Protein AF-A0A9D0Y1M0-F1 (afdb_monomer_lite)

Secondary structure (DSSP, 8-state):
-EEEBTTSSEEE--HHHHHHHHHHHHHHHT-TTS--EE--SSSB--TTPEE--HHHHHHHH--S---GGGT---SS-HHHHHHHHHHHHHHHHHHHHHHHHHHHHHHHHHHHHHHHHH-SS--HHHHHHHHHHHHHHHHHHT-TTHHHHHHHHHHHHHHHHHHTT---S-HHHHHHHHHHHHHHHHHHHHHHHHHHHHHHHHHHTT-

Sequence (207 aa):
IYVEGIDGKQVRSRYDWYEFLRWFEDKISSNPDVDVIDTKDKGAKISGTKIMPLKEVIDNYCNVSINYSDTYNYTFNDSELEKVKGYFEKGYEELDLLKEKAEKARDLCNNQIEEYKKNQEETYLSMQNYKKLSKLNKEIGEMSVYNLLDSYITVAAANELAGLYRFSDNEQEDRILTYNKSNAIFKAIIDAVDFVKPLLGKSVEQI

Foldseek 3Di:
DWAQKPVRDTDDDDPVVVVVLVVQLVVLVVCVVDAAADQDPIDHDRPNHHYDHPVVCCVPPVPDDDPPPPPDDDPDDPVRVVVVLVLLVLLLVVLVVLLVLLVLLLVLLVVLLVVLVVDVDDDPSNVVSVVSNVVSVVVNVPDSNCVVQVVQLCVQLVVLVVQLPDDDPRPSVNSSSNSVSSSSSSVSSNVSSVVVNVVSVVVSVVD

Structure (mmCIF, N/CA/C/O backbone):
data_AF-A0A9D0Y1M0-F1
#
_entry.id   AF-A0A9D0Y1M0-F1
#
loop_
_atom_site.group_PDB
_atom_site.id
_atom_site.type_symbol
_atom_site.label_atom_id
_atom_site.label_alt_id
_atom_site.label_comp_id
_atom_site.label_asym_id
_atom_site.label_entity_id
_atom_site.label_seq_id
_atom_site.pdbx_PDB_ins_code
_atom_site.Cartn_x
_atom_site.Cartn_y
_atom_site.Cartn_z
_atom_site.occupancy
_atom_site.B_iso_or_equiv
_atom_site.auth_seq_id
_atom_site.auth_comp_id
_atom_site.auth_asym_id
_atom_site.auth_atom_id
_atom_site.pdbx_PDB_model_num
ATOM 1 N N . ILE A 1 1 ? -4.304 16.391 -27.099 1.00 94.56 1 ILE A N 1
ATOM 2 C CA . ILE A 1 1 ? -3.460 16.923 -28.194 1.00 94.56 1 ILE A CA 1
ATOM 3 C C . ILE A 1 1 ? -3.287 15.810 -29.216 1.00 94.56 1 ILE A C 1
ATOM 5 O O . ILE A 1 1 ? -3.411 14.652 -28.832 1.00 94.56 1 ILE A O 1
ATOM 9 N N . TYR A 1 2 ? -3.101 16.133 -30.492 1.00 97.06 2 TYR A N 1
ATOM 10 C CA . TYR A 1 2 ? -2.758 15.143 -31.512 1.00 97.06 2 TYR A CA 1
ATOM 11 C C . TYR A 1 2 ? -1.328 15.392 -31.985 1.00 97.06 2 TYR A C 1
ATOM 13 O O . TYR A 1 2 ? -0.925 16.546 -32.110 1.00 97.06 2 TYR A O 1
ATOM 21 N N . VAL A 1 3 ? -0.572 14.315 -32.173 1.00 96.94 3 VAL A N 1
ATOM 22 C CA . VAL A 1 3 ? 0.816 14.332 -32.657 1.00 96.94 3 VAL A CA 1
ATOM 23 C C . VAL A 1 3 ? 0.967 13.341 -33.805 1.00 96.94 3 VAL A C 1
ATOM 25 O O . VAL A 1 3 ? 0.178 12.402 -33.917 1.00 96.94 3 VAL A O 1
ATOM 28 N N . GLU A 1 4 ? 1.973 13.531 -34.654 1.00 97.44 4 GLU A N 1
ATOM 29 C CA . GLU A 1 4 ? 2.292 12.571 -35.713 1.00 97.44 4 GLU A CA 1
ATOM 30 C C . GLU A 1 4 ? 2.777 11.249 -35.102 1.00 97.44 4 GLU A C 1
ATOM 32 O O . GLU A 1 4 ? 3.608 11.223 -34.193 1.00 97.44 4 GLU A O 1
ATOM 37 N N . GLY A 1 5 ? 2.225 10.142 -35.579 1.00 96.62 5 GLY A N 1
ATOM 38 C CA . GLY A 1 5 ? 2.646 8.796 -35.238 1.00 96.62 5 GLY A CA 1
ATOM 39 C C . GLY A 1 5 ? 3.735 8.281 -36.168 1.00 96.62 5 GLY A C 1
ATOM 40 O O . GLY A 1 5 ? 3.942 8.798 -37.264 1.00 96.62 5 GLY A O 1
ATOM 41 N N . ILE A 1 6 ? 4.419 7.222 -35.743 1.00 95.38 6 ILE A N 1
ATOM 42 C CA . ILE A 1 6 ? 5.455 6.544 -36.541 1.00 95.38 6 ILE A CA 1
ATOM 43 C C . ILE A 1 6 ? 4.902 6.056 -37.894 1.00 95.38 6 ILE A C 1
ATOM 45 O O . ILE A 1 6 ? 5.608 6.077 -38.898 1.00 95.38 6 ILE A O 1
ATOM 49 N N . ASP A 1 7 ? 3.619 5.688 -37.944 1.00 92.75 7 ASP A N 1
ATOM 50 C CA . ASP A 1 7 ? 2.905 5.267 -39.155 1.00 92.75 7 ASP A CA 1
ATOM 51 C C . ASP A 1 7 ? 2.344 6.439 -39.989 1.00 92.75 7 ASP A C 1
ATOM 53 O O . ASP A 1 7 ? 1.558 6.224 -40.915 1.00 92.75 7 ASP A O 1
ATOM 57 N N . GLY A 1 8 ? 2.697 7.681 -39.640 1.00 91.62 8 GLY A N 1
ATOM 58 C CA . GLY A 1 8 ? 2.206 8.911 -40.263 1.00 91.62 8 GLY A CA 1
ATOM 59 C C . GLY A 1 8 ? 0.779 9.303 -39.861 1.00 91.62 8 GLY A C 1
ATOM 60 O O . GLY A 1 8 ? 0.291 10.352 -40.287 1.00 91.62 8 GLY A O 1
ATOM 61 N N . LYS A 1 9 ? 0.082 8.503 -39.040 1.00 95.75 9 LYS A N 1
ATOM 62 C CA . LYS A 1 9 ? -1.275 8.827 -38.573 1.00 95.75 9 LYS A CA 1
ATOM 63 C C . LYS A 1 9 ? -1.235 9.668 -37.305 1.00 95.75 9 LYS A C 1
ATOM 65 O O . LYS A 1 9 ? -0.265 9.663 -36.561 1.00 95.75 9 LYS A O 1
ATOM 70 N N . GLN A 1 10 ? -2.318 10.387 -37.027 1.00 96.94 10 GLN A N 1
ATOM 71 C CA . GLN A 1 10 ? -2.427 11.177 -35.801 1.00 96.94 10 GLN A CA 1
ATOM 72 C C . GLN A 1 10 ? -2.643 10.277 -34.576 1.00 96.94 10 GLN A C 1
ATOM 74 O O . GLN A 1 10 ? -3.545 9.439 -34.556 1.00 96.94 10 GLN A O 1
ATOM 79 N N . VAL A 1 11 ? -1.859 10.508 -33.524 1.00 96.62 11 VAL A N 1
ATOM 80 C CA . VAL A 1 11 ? -1.953 9.821 -32.232 1.00 96.62 11 VAL A CA 1
ATOM 81 C C . VAL A 1 11 ? -2.512 10.787 -31.196 1.00 96.62 11 VAL A C 1
ATOM 83 O O . VAL A 1 11 ? -1.995 11.890 -31.009 1.00 96.62 11 VAL A O 1
ATOM 86 N N . ARG A 1 12 ? -3.587 10.386 -30.510 1.00 97.25 12 ARG A N 1
ATOM 87 C CA . ARG A 1 12 ? -4.145 11.168 -29.402 1.00 97.25 12 ARG A CA 1
ATOM 88 C C . ARG A 1 12 ? -3.227 11.049 -28.185 1.00 97.25 12 ARG A C 1
ATOM 90 O O . ARG A 1 12 ? -3.089 9.969 -27.622 1.00 97.25 12 ARG A O 1
ATOM 97 N N . SER A 1 13 ? -2.702 12.181 -27.737 1.00 95.81 13 SER A N 1
ATOM 98 C CA . SER A 1 13 ? -1.785 12.284 -26.602 1.00 95.81 13 SER A CA 1
ATOM 99 C C . SER A 1 13 ? -2.338 13.199 -25.512 1.00 95.81 13 SER A C 1
ATOM 101 O O . SER A 1 13 ? -2.996 14.218 -25.783 1.00 95.81 13 SER A O 1
ATOM 103 N N . ARG A 1 14 ? -2.067 12.828 -24.257 1.00 97.31 14 ARG A N 1
ATOM 104 C CA . ARG A 1 14 ? -2.246 13.713 -23.102 1.00 97.31 14 ARG A CA 1
ATOM 105 C C . ARG A 1 14 ? -1.201 14.833 -23.129 1.00 97.31 14 ARG A C 1
ATOM 107 O O . ARG A 1 14 ? -0.208 14.742 -23.845 1.00 97.31 14 ARG A O 1
ATOM 114 N N . TYR A 1 15 ? -1.455 15.892 -22.367 1.00 96.69 15 TYR A N 1
ATOM 115 C CA . TYR A 1 15 ? -0.565 17.051 -22.306 1.00 96.69 15 TYR A CA 1
ATOM 116 C C . TYR A 1 15 ? 0.810 16.706 -21.716 1.00 96.69 15 TYR A C 1
ATOM 118 O O . TYR A 1 15 ? 1.825 17.044 -22.306 1.00 96.69 15 TYR A O 1
ATOM 126 N N . ASP A 1 16 ? 0.847 15.944 -20.624 1.00 96.88 16 ASP A N 1
ATOM 127 C CA . ASP A 1 16 ? 2.088 15.493 -19.984 1.00 96.88 16 ASP A CA 1
ATOM 128 C C . ASP A 1 16 ? 2.974 14.664 -20.930 1.00 96.88 16 ASP A C 1
ATOM 130 O O . ASP A 1 16 ? 4.180 14.867 -21.004 1.00 96.88 16 ASP A O 1
ATOM 134 N N . TRP A 1 17 ? 2.378 13.776 -21.726 1.00 96.88 17 TRP A N 1
ATOM 135 C CA . TRP A 1 17 ? 3.115 12.999 -22.730 1.00 96.88 17 TRP A CA 1
ATOM 136 C C . TRP A 1 17 ? 3.633 13.840 -23.892 1.00 96.88 17 TRP A C 1
ATOM 138 O O . TRP A 1 17 ? 4.677 13.522 -24.457 1.00 96.88 17 TRP A O 1
ATOM 148 N N . TYR A 1 18 ? 2.916 14.903 -24.252 1.00 97.38 18 TYR A N 1
ATOM 149 C CA . TYR A 1 18 ? 3.393 15.856 -25.245 1.00 97.38 18 TYR A CA 1
ATOM 150 C C . TYR A 1 18 ? 4.616 16.630 -24.730 1.00 97.38 18 TYR A C 1
ATOM 152 O O . TYR A 1 18 ? 5.591 16.761 -25.463 1.00 97.38 18 TYR A O 1
ATOM 160 N N . GLU A 1 19 ? 4.615 17.059 -23.466 1.00 98.00 19 GLU A N 1
ATOM 161 C CA . GLU A 1 19 ? 5.787 17.700 -22.850 1.00 98.00 19 GLU A CA 1
ATOM 162 C C . GLU A 1 19 ? 6.998 16.757 -22.821 1.00 98.00 19 GLU A C 1
ATOM 164 O O . GLU A 1 19 ? 8.098 17.158 -23.198 1.00 98.00 19 GLU A O 1
ATOM 169 N N . PHE A 1 20 ? 6.805 15.476 -22.478 1.00 97.19 20 PHE A N 1
ATOM 170 C CA . PHE A 1 20 ? 7.888 14.490 -22.565 1.00 97.19 20 PHE A CA 1
ATOM 171 C C . PHE A 1 20 ? 8.400 14.305 -23.995 1.00 97.19 20 PHE A C 1
ATOM 173 O O . PHE A 1 20 ? 9.610 14.258 -24.196 1.00 97.19 20 PHE A O 1
ATOM 180 N N . LEU A 1 21 ? 7.505 14.228 -24.987 1.00 97.62 21 LEU A N 1
ATOM 181 C CA . LEU A 1 21 ? 7.887 14.143 -26.399 1.00 97.62 21 LEU A CA 1
ATOM 182 C C . LEU A 1 21 ? 8.785 15.323 -26.794 1.00 97.62 21 LEU A C 1
ATOM 184 O O . LEU A 1 21 ? 9.879 15.103 -27.306 1.00 97.62 21 LEU A O 1
ATOM 188 N N . ARG A 1 22 ? 8.358 16.557 -26.496 1.00 97.94 22 ARG A N 1
ATOM 189 C CA . ARG A 1 22 ? 9.133 17.774 -26.781 1.00 97.94 22 ARG A CA 1
ATOM 190 C C . ARG A 1 22 ? 10.479 17.774 -26.070 1.00 97.94 22 ARG A C 1
ATOM 192 O O . ARG A 1 22 ? 11.495 18.064 -26.689 1.00 97.94 22 ARG A O 1
ATOM 199 N N . TRP A 1 23 ? 10.502 17.375 -24.802 1.00 97.81 23 TRP A N 1
ATOM 200 C CA . TRP A 1 23 ? 11.737 17.268 -24.038 1.00 97.81 23 TRP A CA 1
ATOM 201 C C . TRP A 1 23 ? 12.725 16.263 -24.650 1.00 97.81 23 TRP A C 1
ATOM 203 O O . TRP A 1 23 ? 13.912 16.571 -24.752 1.00 97.81 23 TRP A O 1
ATOM 213 N N . PHE A 1 24 ? 12.258 15.091 -25.100 1.00 97.19 24 PHE A N 1
ATOM 214 C CA . PHE A 1 24 ? 13.112 14.132 -25.806 1.00 97.19 24 PHE A CA 1
ATOM 215 C C . PHE A 1 24 ? 13.657 14.719 -27.111 1.00 97.19 24 PHE A C 1
ATOM 217 O O . PHE A 1 24 ? 14.860 14.639 -27.341 1.00 97.19 24 PHE A O 1
ATOM 224 N N . GLU A 1 25 ? 12.809 15.345 -27.931 1.00 97.69 25 GLU A N 1
ATOM 225 C CA . GLU A 1 25 ? 13.222 15.982 -29.191 1.00 97.69 25 GLU A CA 1
ATOM 226 C C . GLU A 1 25 ? 14.279 17.074 -28.963 1.00 97.69 25 GLU A C 1
ATOM 228 O O . GLU A 1 25 ? 15.299 17.101 -29.653 1.00 97.69 25 GLU A O 1
ATOM 233 N N . ASP A 1 26 ? 14.090 17.924 -27.952 1.00 97.88 26 ASP A N 1
ATOM 234 C CA . ASP A 1 26 ? 15.041 18.982 -27.599 1.00 97.88 26 ASP A CA 1
ATOM 235 C C . ASP A 1 26 ? 16.382 18.395 -27.124 1.00 97.88 26 ASP A C 1
ATOM 237 O O . ASP A 1 26 ? 17.455 18.897 -27.480 1.00 97.88 26 ASP A O 1
ATOM 241 N N . LYS A 1 27 ? 16.350 17.300 -26.348 1.00 97.50 27 LYS A N 1
ATOM 242 C CA . LYS A 1 27 ? 17.563 16.598 -25.901 1.00 97.50 27 LYS A CA 1
ATOM 243 C C . LYS A 1 27 ? 18.297 15.934 -27.054 1.00 97.50 27 LYS A C 1
ATOM 245 O O . LYS A 1 27 ? 19.514 16.074 -27.119 1.00 97.50 27 LYS A O 1
ATOM 250 N N . ILE A 1 28 ? 17.587 15.280 -27.968 1.00 97.88 28 ILE A N 1
ATOM 251 C CA . ILE A 1 28 ? 18.186 14.679 -29.164 1.00 97.88 28 ILE A CA 1
ATOM 252 C C . ILE A 1 28 ? 18.819 15.773 -30.028 1.00 97.88 28 ILE A C 1
ATOM 254 O O . ILE A 1 28 ? 19.992 15.687 -30.376 1.00 97.88 28 ILE A O 1
ATOM 258 N N . SER A 1 29 ? 18.089 16.861 -30.289 1.00 96.75 29 SER A N 1
ATOM 259 C CA . SER A 1 29 ? 18.589 17.970 -31.107 1.00 96.75 29 SER A CA 1
ATOM 260 C C . SER A 1 29 ? 19.807 18.671 -30.498 1.00 96.75 29 SER A C 1
ATOM 262 O O . SER A 1 29 ? 20.620 19.218 -31.239 1.00 96.75 29 SER A O 1
ATOM 264 N N . SER A 1 30 ? 19.934 18.683 -29.169 1.00 97.06 30 SER A N 1
ATOM 265 C CA . SER A 1 30 ? 21.075 19.292 -28.470 1.00 97.06 30 SER A CA 1
ATOM 266 C C . SER A 1 30 ? 22.313 18.388 -28.412 1.00 97.06 30 SER A C 1
ATOM 268 O O . SER A 1 30 ? 23.363 18.839 -27.962 1.00 97.06 30 SER A O 1
ATOM 270 N N . ASN A 1 31 ? 22.203 17.125 -28.834 1.00 96.31 31 ASN A N 1
ATOM 271 C CA . ASN A 1 31 ? 23.285 16.138 -28.812 1.00 96.31 31 ASN A CA 1
ATOM 272 C C . ASN A 1 31 ? 23.447 15.492 -30.203 1.00 96.31 31 ASN A C 1
ATOM 274 O O . ASN A 1 31 ? 23.206 14.294 -30.348 1.00 96.31 31 ASN A O 1
ATOM 278 N N . PRO A 1 32 ? 23.845 16.262 -31.237 1.00 93.62 32 PRO A N 1
ATOM 279 C CA . PRO A 1 32 ? 23.870 15.791 -32.627 1.00 93.62 32 PRO A CA 1
ATOM 280 C C . PRO A 1 32 ? 24.854 14.639 -32.884 1.00 93.62 32 PRO A C 1
ATOM 282 O O . PRO A 1 32 ? 24.696 13.921 -33.866 1.00 93.62 32 PRO A O 1
ATOM 285 N N . ASP A 1 33 ? 25.840 14.448 -32.004 1.00 96.50 33 ASP A N 1
ATOM 286 C CA . ASP A 1 33 ? 26.830 13.368 -32.100 1.00 96.50 33 ASP A CA 1
ATOM 287 C C . ASP A 1 33 ? 26.324 12.030 -31.525 1.00 96.50 33 ASP A C 1
ATOM 289 O O . ASP A 1 33 ? 27.028 11.021 -31.584 1.00 96.50 33 ASP A O 1
ATOM 293 N N . VAL A 1 34 ? 25.119 12.005 -30.941 1.00 95.19 34 VAL A N 1
ATOM 294 C CA . VAL A 1 34 ? 24.524 10.806 -30.343 1.00 95.19 34 VAL A CA 1
ATOM 295 C C . VAL A 1 34 ? 23.448 10.245 -31.262 1.00 95.19 34 VAL A C 1
ATOM 297 O O . VAL A 1 34 ? 22.410 10.862 -31.497 1.00 95.19 34 VAL A O 1
ATOM 300 N N . ASP A 1 35 ? 23.660 9.014 -31.716 1.00 93.88 35 ASP A N 1
ATOM 301 C CA . ASP A 1 35 ? 22.636 8.253 -32.419 1.00 93.88 35 ASP A CA 1
ATOM 302 C C . ASP A 1 35 ? 21.556 7.777 -31.440 1.00 93.88 35 ASP A C 1
ATOM 304 O O . ASP A 1 35 ? 21.811 6.969 -30.546 1.00 93.88 35 ASP A O 1
ATOM 308 N N . VAL A 1 36 ? 20.323 8.248 -31.636 1.00 96.62 36 VAL A N 1
ATOM 309 C CA . VAL A 1 36 ? 19.159 7.813 -30.856 1.00 96.62 36 VAL A CA 1
ATOM 310 C C . VAL A 1 36 ? 18.243 6.974 -31.736 1.00 96.62 36 VAL A C 1
ATOM 312 O O . VAL A 1 36 ? 17.771 7.430 -32.779 1.00 96.62 36 VAL A O 1
ATOM 315 N N . ILE A 1 37 ? 17.993 5.734 -31.319 1.00 97.31 37 ILE A N 1
ATOM 316 C CA . ILE A 1 37 ? 17.199 4.763 -32.073 1.00 97.31 37 ILE A CA 1
ATOM 317 C C . ILE A 1 37 ? 15.844 4.563 -31.390 1.00 97.31 37 ILE A C 1
ATOM 319 O O . ILE A 1 37 ? 15.775 4.246 -30.204 1.00 97.31 37 ILE A O 1
ATOM 323 N N . ASP A 1 38 ? 14.766 4.734 -32.151 1.00 96.69 38 ASP A N 1
ATOM 324 C CA . ASP A 1 38 ? 13.401 4.455 -31.728 1.00 96.69 38 ASP A CA 1
ATOM 325 C C . ASP A 1 38 ? 12.971 3.070 -32.220 1.00 96.69 38 ASP A C 1
ATOM 327 O O . ASP A 1 38 ? 12.820 2.834 -33.420 1.00 96.69 38 ASP A O 1
ATOM 331 N N . THR A 1 39 ? 12.772 2.150 -31.277 1.00 96.56 39 THR A N 1
ATOM 332 C CA . THR A 1 39 ? 12.398 0.760 -31.560 1.00 96.56 39 THR A CA 1
ATOM 333 C C . THR A 1 39 ? 10.899 0.497 -31.522 1.00 96.56 39 THR A C 1
ATOM 335 O O . THR A 1 39 ? 10.473 -0.649 -31.696 1.00 96.56 39 THR A O 1
ATOM 338 N N . LYS A 1 40 ? 10.086 1.537 -31.297 1.00 94.00 40 LYS A N 1
ATOM 339 C CA . LYS A 1 40 ? 8.628 1.412 -31.262 1.00 94.00 40 LYS A CA 1
ATOM 340 C C . LYS A 1 40 ? 8.079 1.083 -32.651 1.00 94.00 40 LYS A C 1
ATOM 342 O O . LYS A 1 40 ? 8.444 1.689 -33.652 1.00 94.00 40 LYS A O 1
ATOM 347 N N . ASP A 1 41 ? 7.119 0.168 -32.683 1.00 90.75 41 ASP A N 1
ATOM 348 C CA . ASP A 1 41 ? 6.328 -0.179 -33.865 1.00 90.75 41 ASP A CA 1
ATOM 349 C C . ASP A 1 41 ? 5.158 0.796 -34.097 1.00 90.75 41 ASP A C 1
ATOM 351 O O . ASP A 1 41 ? 4.662 0.938 -35.214 1.00 90.75 41 ASP A O 1
ATOM 355 N N . LYS A 1 42 ? 4.700 1.467 -33.033 1.00 92.50 42 LYS A N 1
ATOM 356 C CA . LYS A 1 42 ? 3.563 2.395 -33.035 1.00 92.50 42 LYS A CA 1
ATOM 357 C C . LYS A 1 42 ? 3.683 3.459 -31.946 1.00 92.50 42 LYS A C 1
ATOM 359 O O . LYS A 1 42 ? 4.446 3.330 -30.992 1.00 92.50 42 LYS A O 1
ATOM 364 N N . GLY A 1 43 ? 2.838 4.481 -32.044 1.00 94.81 43 GLY A N 1
ATOM 365 C CA . GLY A 1 43 ? 2.792 5.596 -31.099 1.00 94.81 43 GLY A CA 1
ATOM 366 C C . GLY A 1 43 ? 3.381 6.869 -31.693 1.00 94.81 43 GLY A C 1
ATOM 367 O O . GLY A 1 43 ? 3.596 6.944 -32.902 1.00 94.81 43 GLY A O 1
ATOM 368 N N . ALA A 1 44 ? 3.578 7.880 -30.845 1.00 96.94 44 ALA A N 1
ATOM 369 C CA . ALA A 1 44 ? 4.099 9.177 -31.262 1.00 96.94 44 ALA A CA 1
ATOM 370 C C . ALA A 1 44 ? 5.502 9.034 -31.867 1.00 96.94 44 ALA A C 1
ATOM 372 O O . ALA A 1 44 ? 6.369 8.374 -31.290 1.00 96.94 44 ALA A O 1
ATOM 373 N N . LYS A 1 45 ? 5.704 9.667 -33.020 1.00 97.19 45 LYS A N 1
ATOM 374 C CA . LYS A 1 45 ? 7.004 9.791 -33.670 1.00 97.19 45 LYS A CA 1
ATOM 375 C C . LYS A 1 45 ? 7.846 10.800 -32.897 1.00 97.19 45 LYS A C 1
ATOM 377 O O . LYS A 1 45 ? 7.378 11.905 -32.639 1.00 97.19 45 LYS A O 1
ATOM 382 N N . ILE A 1 46 ? 9.071 10.419 -32.541 1.00 97.69 46 ILE A N 1
ATOM 383 C CA . ILE A 1 46 ? 10.022 11.298 -31.855 1.00 97.69 46 ILE A CA 1
ATOM 384 C C . ILE A 1 46 ? 11.004 11.837 -32.893 1.00 97.69 46 ILE A C 1
ATOM 386 O O . ILE A 1 46 ? 11.787 11.078 -33.472 1.00 97.69 46 ILE A O 1
ATOM 390 N N . SER A 1 47 ? 10.957 13.140 -33.157 1.00 96.44 47 SER A N 1
ATOM 391 C CA . SER A 1 47 ? 11.841 13.772 -34.139 1.00 96.44 47 SER A CA 1
ATOM 392 C C . SER A 1 47 ? 13.311 13.663 -33.723 1.00 96.44 47 SER A C 1
ATOM 394 O O . SER A 1 47 ? 13.651 13.777 -32.548 1.00 96.44 47 SER A O 1
ATOM 396 N N . GLY A 1 48 ? 14.192 13.438 -34.700 1.00 95.56 48 GLY A N 1
ATOM 397 C CA . GLY A 1 48 ? 15.629 13.245 -34.471 1.00 95.56 48 GLY A CA 1
ATOM 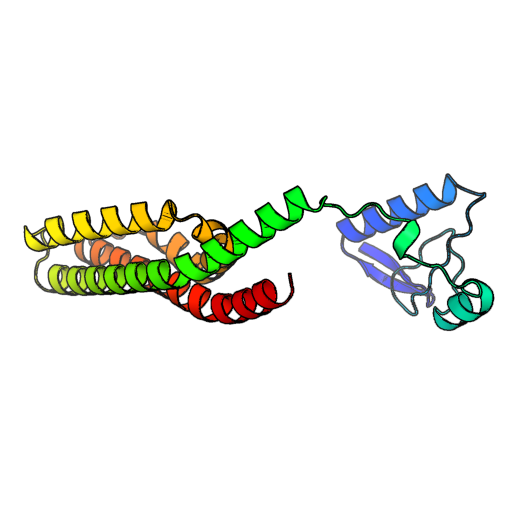398 C C . GLY A 1 48 ? 16.042 11.800 -34.172 1.00 95.56 48 GLY A C 1
ATOM 399 O O . GLY A 1 48 ? 17.234 11.521 -34.105 1.00 95.56 48 GLY A O 1
ATOM 400 N N . THR A 1 49 ? 15.091 10.871 -34.042 1.00 97.31 49 THR A N 1
ATOM 401 C CA . THR A 1 49 ? 15.394 9.441 -33.873 1.00 97.31 49 THR A CA 1
ATOM 402 C C . THR A 1 49 ? 15.513 8.699 -35.208 1.00 97.31 49 THR A C 1
ATOM 404 O O . THR A 1 49 ? 14.900 9.077 -36.211 1.00 97.31 49 THR A O 1
ATOM 407 N N . LYS A 1 50 ? 16.277 7.601 -35.219 1.00 96.19 50 LYS A N 1
ATOM 408 C CA . LYS A 1 50 ? 16.265 6.588 -36.287 1.00 96.19 50 LYS A CA 1
ATOM 409 C C . LYS A 1 50 ? 15.245 5.510 -35.924 1.00 96.19 50 LYS A C 1
ATOM 411 O O . LYS A 1 50 ? 15.385 4.882 -34.883 1.00 96.19 50 LYS A O 1
ATOM 416 N N . ILE A 1 51 ? 14.243 5.272 -36.765 1.00 95.62 51 ILE A N 1
ATOM 417 C CA . ILE A 1 51 ? 13.266 4.197 -36.531 1.00 95.62 51 ILE A CA 1
ATOM 418 C C . ILE A 1 51 ? 13.889 2.868 -36.970 1.00 95.62 51 ILE A C 1
ATOM 420 O O . ILE A 1 51 ? 14.240 2.721 -38.141 1.00 95.62 51 ILE A O 1
ATOM 424 N N . MET A 1 52 ? 14.034 1.913 -36.050 1.00 96.25 52 MET A N 1
ATOM 425 C CA . MET A 1 52 ? 14.607 0.589 -36.333 1.00 96.25 52 MET A CA 1
ATOM 426 C C . MET A 1 52 ? 14.022 -0.466 -35.383 1.00 96.25 52 MET A C 1
ATOM 428 O O . MET A 1 52 ? 14.052 -0.251 -34.175 1.00 96.25 52 MET A O 1
ATOM 432 N N . PRO A 1 53 ? 13.525 -1.621 -35.864 1.00 95.38 53 PRO A N 1
ATOM 433 C CA . PRO A 1 53 ? 13.003 -2.674 -34.994 1.00 95.38 53 PRO A CA 1
ATOM 434 C C . PRO A 1 53 ? 14.021 -3.134 -33.945 1.00 95.38 53 PRO A C 1
ATOM 436 O O . PRO A 1 53 ? 15.194 -3.323 -34.257 1.00 95.38 53 PRO A O 1
ATOM 439 N N . LEU A 1 54 ? 13.562 -3.415 -32.719 1.00 95.31 54 LEU A N 1
ATOM 440 C CA . LEU A 1 54 ? 14.439 -3.840 -31.616 1.00 95.31 54 LEU A CA 1
ATOM 441 C C . LEU A 1 54 ? 15.348 -5.020 -31.994 1.00 95.31 54 LEU A C 1
ATOM 443 O O . LEU A 1 54 ? 16.515 -5.038 -31.618 1.00 95.31 54 LEU A O 1
ATOM 447 N N . LYS A 1 55 ? 14.827 -5.986 -32.758 1.00 94.56 55 LYS A N 1
ATOM 448 C CA . LYS A 1 55 ? 15.611 -7.131 -33.229 1.00 94.56 55 LYS A CA 1
ATOM 449 C C . LYS A 1 55 ? 16.805 -6.692 -34.082 1.00 94.56 55 LYS A C 1
ATOM 451 O O . LYS A 1 55 ? 17.917 -7.130 -33.829 1.00 94.56 55 LYS A O 1
ATOM 456 N N . GLU A 1 56 ? 16.582 -5.795 -35.039 1.00 95.62 56 GLU A N 1
ATOM 457 C CA . GLU A 1 56 ? 17.651 -5.268 -35.892 1.00 95.62 56 GLU A CA 1
ATOM 458 C C . GLU A 1 56 ? 18.659 -4.448 -35.084 1.00 95.62 56 GLU A C 1
ATOM 460 O O . GLU A 1 56 ? 19.855 -4.518 -35.347 1.00 95.62 56 GLU A O 1
ATOM 465 N N . VAL A 1 57 ? 18.204 -3.709 -34.066 1.00 94.94 57 VAL A N 1
ATOM 466 C CA . VAL A 1 57 ? 19.114 -2.996 -33.158 1.00 94.94 57 VAL A CA 1
ATOM 467 C C . VAL A 1 57 ? 20.026 -3.971 -32.419 1.00 94.94 57 VAL A C 1
ATOM 469 O O . VAL A 1 57 ? 21.231 -3.745 -32.357 1.00 94.94 57 VAL A O 1
ATOM 472 N N . ILE A 1 58 ? 19.471 -5.061 -31.886 1.00 92.69 58 ILE A N 1
ATOM 473 C CA . ILE A 1 58 ? 20.250 -6.090 -31.188 1.00 92.69 58 ILE A CA 1
ATOM 474 C C . ILE A 1 58 ? 21.277 -6.711 -32.139 1.00 92.69 58 ILE A C 1
ATOM 476 O O . ILE A 1 58 ? 22.460 -6.742 -31.807 1.00 92.69 58 ILE A O 1
ATOM 480 N N . ASP A 1 59 ? 20.842 -7.125 -33.330 1.00 92.81 59 ASP A N 1
ATOM 481 C CA . ASP A 1 59 ? 21.700 -7.777 -34.325 1.00 92.81 59 ASP A CA 1
ATOM 482 C C . ASP A 1 59 ? 22.824 -6.841 -34.829 1.00 92.81 59 ASP A C 1
ATOM 484 O O . ASP A 1 59 ? 23.940 -7.283 -35.104 1.00 92.81 59 ASP A O 1
ATOM 488 N N . ASN A 1 60 ? 22.565 -5.532 -34.928 1.00 92.94 60 ASN A N 1
ATOM 489 C CA . ASN A 1 60 ? 23.538 -4.561 -35.440 1.00 92.94 60 ASN A CA 1
ATOM 490 C C . ASN A 1 60 ? 24.471 -3.993 -34.360 1.00 92.94 60 ASN A C 1
ATOM 492 O O . ASN A 1 60 ? 25.650 -3.760 -34.633 1.00 92.94 60 ASN A O 1
ATOM 496 N N . TYR A 1 61 ? 23.969 -3.753 -33.145 1.00 90.25 61 TYR A N 1
ATOM 497 C CA . TYR A 1 61 ? 24.680 -2.973 -32.124 1.00 90.25 61 TYR A CA 1
ATOM 498 C C . TYR A 1 61 ? 25.015 -3.761 -30.853 1.00 90.25 61 TYR A C 1
ATOM 500 O O . TYR A 1 61 ? 25.991 -3.432 -30.180 1.00 90.25 61 TYR A O 1
ATOM 508 N N . CYS A 1 62 ? 24.277 -4.821 -30.515 1.00 85.75 62 CYS A N 1
ATOM 509 C CA . CYS A 1 62 ? 24.468 -5.583 -29.273 1.00 85.75 62 CYS A CA 1
ATOM 510 C C . CYS A 1 62 ? 25.349 -6.828 -29.471 1.00 85.75 62 CYS A C 1
ATOM 512 O O . CYS A 1 62 ? 25.089 -7.889 -28.911 1.00 85.75 62 CYS A O 1
ATOM 514 N N . ASN A 1 63 ? 26.421 -6.689 -30.254 1.00 85.31 63 ASN A N 1
ATOM 515 C CA . ASN A 1 63 ? 27.319 -7.788 -30.638 1.00 85.31 63 ASN A CA 1
ATOM 516 C C . ASN A 1 63 ? 28.452 -8.060 -29.636 1.00 85.31 63 ASN A C 1
ATOM 518 O O . ASN A 1 63 ? 29.305 -8.918 -29.866 1.00 85.31 63 ASN A O 1
ATOM 522 N N . VAL A 1 64 ? 28.482 -7.321 -28.529 1.00 81.62 64 VAL A N 1
ATOM 523 C CA . VAL A 1 64 ? 29.482 -7.465 -27.472 1.00 81.62 64 VAL A CA 1
ATOM 524 C C . VAL A 1 64 ? 28.783 -7.934 -26.207 1.00 81.62 64 VAL A C 1
ATOM 526 O O . VAL A 1 64 ? 27.821 -7.318 -25.752 1.00 81.62 64 VAL A O 1
ATOM 529 N N . SER A 1 65 ? 29.288 -9.020 -25.622 1.00 75.44 65 SER A N 1
ATOM 530 C CA . SER A 1 65 ? 28.849 -9.468 -24.303 1.00 75.44 65 SER A CA 1
ATOM 531 C C . SER A 1 65 ? 29.277 -8.440 -23.260 1.00 75.44 65 SER A C 1
ATOM 533 O O . SER A 1 65 ? 30.469 -8.273 -23.004 1.00 75.44 65 SER A O 1
ATOM 535 N N . ILE A 1 66 ? 28.309 -7.769 -22.644 1.00 70.88 66 ILE A N 1
ATOM 536 C CA . ILE A 1 66 ? 28.548 -6.892 -21.499 1.00 70.88 66 ILE A CA 1
ATOM 537 C C . ILE A 1 66 ? 28.450 -7.749 -20.239 1.00 70.88 66 ILE A C 1
ATOM 539 O O . ILE A 1 66 ? 27.404 -8.335 -19.963 1.00 70.88 66 ILE A O 1
ATOM 543 N N . ASN A 1 67 ? 29.537 -7.830 -19.469 1.00 70.38 67 ASN A N 1
ATOM 544 C CA . ASN A 1 67 ? 29.477 -8.402 -18.130 1.00 70.38 67 ASN A CA 1
ATOM 545 C C . ASN A 1 67 ? 28.991 -7.326 -17.149 1.00 70.38 67 ASN A C 1
ATOM 547 O O . ASN A 1 67 ? 29.753 -6.461 -16.718 1.00 70.38 67 ASN A O 1
ATOM 551 N N . TYR A 1 68 ? 27.698 -7.355 -16.829 1.00 64.50 68 TYR A N 1
ATOM 552 C CA . TYR A 1 68 ? 27.060 -6.356 -15.968 1.00 64.50 68 TYR A CA 1
ATOM 553 C C . TYR A 1 68 ? 27.603 -6.342 -14.533 1.00 64.50 68 TYR A C 1
ATOM 555 O O . TYR A 1 68 ? 27.441 -5.326 -13.857 1.00 64.50 68 TYR A O 1
ATOM 563 N N . SER A 1 69 ? 28.263 -7.419 -14.080 1.00 64.50 69 SER A N 1
ATOM 564 C CA . SER A 1 69 ? 28.779 -7.529 -12.708 1.00 64.50 69 SER A CA 1
ATOM 565 C C . SER A 1 69 ? 29.796 -6.448 -12.348 1.00 64.50 69 SER A C 1
ATOM 567 O O . SER A 1 69 ? 29.905 -6.094 -11.180 1.00 64.50 69 SER A O 1
ATOM 569 N N . ASP A 1 70 ? 30.507 -5.901 -13.338 1.00 57.28 70 ASP A N 1
ATOM 570 C CA . ASP A 1 70 ? 31.671 -5.040 -13.095 1.00 57.28 70 ASP A CA 1
ATOM 571 C C . ASP A 1 70 ? 31.379 -3.550 -13.347 1.00 57.28 70 ASP A C 1
ATOM 573 O O . ASP A 1 70 ? 32.240 -2.699 -13.137 1.00 57.28 70 ASP A O 1
ATOM 577 N N . THR A 1 71 ? 30.176 -3.214 -13.833 1.00 60.16 71 THR A N 1
ATOM 578 C CA . THR A 1 71 ? 29.863 -1.860 -14.342 1.00 60.16 71 THR A CA 1
ATOM 579 C C . THR A 1 71 ? 29.041 -1.019 -13.363 1.00 60.16 71 THR A C 1
ATOM 581 O O . THR A 1 71 ? 29.070 0.210 -13.429 1.00 60.16 71 THR A O 1
ATOM 584 N N . TYR A 1 72 ? 28.319 -1.655 -12.440 1.00 64.56 72 TYR A N 1
ATOM 585 C CA . TYR A 1 72 ? 27.435 -0.964 -11.509 1.00 64.56 72 TYR A CA 1
ATOM 586 C C . TYR A 1 72 ? 27.818 -1.285 -10.072 1.00 64.56 72 TYR A C 1
ATOM 588 O O . TYR A 1 72 ? 27.848 -2.443 -9.668 1.00 64.56 72 TYR A O 1
ATOM 596 N N . ASN A 1 73 ? 28.051 -0.240 -9.280 1.00 69.81 73 ASN A N 1
ATOM 597 C CA . ASN A 1 73 ? 28.050 -0.392 -7.834 1.00 69.81 73 ASN A CA 1
ATOM 598 C C . ASN A 1 73 ? 26.624 -0.744 -7.406 1.00 69.81 73 ASN A C 1
ATOM 600 O O . ASN A 1 73 ? 25.676 -0.052 -7.794 1.00 69.81 73 ASN A O 1
ATOM 604 N N . TYR A 1 74 ? 26.470 -1.804 -6.612 1.00 74.19 74 TYR A N 1
ATOM 605 C CA . TYR A 1 74 ? 25.198 -2.094 -5.961 1.00 74.19 74 TYR A CA 1
ATOM 606 C C . TYR A 1 74 ? 24.718 -0.854 -5.196 1.00 74.19 74 TYR A C 1
ATOM 608 O O . TYR A 1 74 ? 25.515 -0.136 -4.592 1.00 74.19 74 TYR A O 1
ATOM 616 N N . THR A 1 75 ? 23.407 -0.593 -5.233 1.00 83.38 75 THR A N 1
ATOM 617 C CA . THR A 1 75 ? 22.794 0.533 -4.506 1.00 83.38 75 THR A CA 1
ATOM 618 C C . THR A 1 75 ? 23.074 0.465 -3.007 1.00 83.38 75 THR A C 1
ATOM 620 O O . THR A 1 75 ? 23.181 1.505 -2.365 1.00 83.38 75 THR A O 1
ATOM 623 N N . PHE A 1 76 ? 23.209 -0.751 -2.477 1.00 84.44 76 PHE A N 1
ATOM 624 C CA . PHE A 1 76 ? 23.545 -1.032 -1.091 1.00 84.44 76 PHE A CA 1
ATOM 625 C C . PHE A 1 76 ? 24.864 -1.793 -1.027 1.00 84.44 76 PHE A C 1
ATOM 627 O O . PHE A 1 76 ? 25.087 -2.712 -1.816 1.00 84.44 76 PHE A O 1
ATOM 634 N N . ASN A 1 77 ? 25.715 -1.443 -0.067 1.00 88.00 77 ASN A N 1
ATOM 635 C CA . ASN A 1 77 ? 26.797 -2.336 0.349 1.00 88.00 77 ASN A CA 1
ATOM 636 C C . ASN A 1 77 ? 26.256 -3.473 1.236 1.00 88.00 77 ASN A C 1
ATOM 638 O O . ASN A 1 77 ? 25.130 -3.398 1.726 1.00 88.00 77 ASN A O 1
ATOM 642 N N . ASP A 1 78 ? 27.074 -4.494 1.499 1.00 86.62 78 ASP A N 1
ATOM 643 C CA . ASP A 1 78 ? 26.671 -5.672 2.284 1.00 86.62 78 ASP A CA 1
ATOM 644 C C . ASP A 1 78 ? 26.070 -5.308 3.655 1.00 86.62 78 ASP A C 1
ATOM 646 O O . ASP A 1 78 ? 25.062 -5.872 4.073 1.00 86.62 78 ASP A O 1
ATOM 650 N N . SER A 1 79 ? 26.628 -4.307 4.349 1.00 91.06 79 SER A N 1
ATOM 651 C CA . SER A 1 79 ? 26.105 -3.868 5.651 1.00 91.06 79 SER A CA 1
ATOM 652 C C . SER A 1 79 ? 24.750 -3.166 5.542 1.00 91.06 79 SER A C 1
ATOM 654 O O . SER A 1 79 ? 23.940 -3.243 6.467 1.00 91.06 79 SER A O 1
ATOM 656 N N . GLU A 1 80 ? 24.499 -2.448 4.451 1.00 91.75 80 GLU A N 1
ATOM 657 C CA . GLU A 1 80 ? 23.200 -1.834 4.180 1.00 91.75 80 GLU A CA 1
ATOM 658 C C . GLU A 1 80 ? 22.170 -2.884 3.770 1.00 91.75 80 GLU A C 1
ATOM 660 O O . GLU A 1 80 ? 21.034 -2.826 4.239 1.00 91.75 80 GLU A O 1
ATOM 665 N N . LEU A 1 81 ? 22.576 -3.875 2.974 1.00 88.88 81 LEU A N 1
ATOM 666 C CA . LEU A 1 81 ? 21.712 -4.977 2.569 1.00 88.88 81 LEU A CA 1
ATOM 667 C C . LEU A 1 81 ? 21.261 -5.809 3.777 1.00 88.88 81 LEU A C 1
ATOM 669 O O . LEU A 1 81 ? 20.073 -6.095 3.898 1.00 88.88 81 LEU A O 1
ATOM 673 N N . GLU A 1 82 ? 22.156 -6.089 4.727 1.00 90.31 82 GLU A N 1
ATOM 674 C CA . GLU A 1 82 ? 21.797 -6.762 5.986 1.00 90.31 82 GLU A CA 1
ATOM 675 C C . GLU A 1 82 ? 20.785 -5.963 6.822 1.00 90.31 82 GLU A C 1
ATOM 677 O O . GLU A 1 82 ? 19.878 -6.528 7.432 1.00 90.31 82 GLU A O 1
ATOM 682 N N . LYS A 1 83 ? 20.861 -4.625 6.818 1.00 91.25 83 LYS A N 1
ATOM 683 C CA . LYS A 1 83 ? 19.848 -3.789 7.491 1.00 91.25 83 LYS A CA 1
ATOM 684 C C . LYS A 1 83 ? 18.494 -3.872 6.795 1.00 91.25 83 LYS A C 1
ATOM 686 O O . LYS A 1 83 ? 17.467 -3.903 7.472 1.00 91.25 83 LYS A O 1
ATOM 691 N N . VAL A 1 84 ? 18.487 -3.890 5.462 1.00 89.44 84 VAL A N 1
ATOM 692 C CA . VAL A 1 84 ? 17.264 -4.055 4.664 1.00 89.44 84 VAL A CA 1
ATOM 693 C C . VAL A 1 84 ? 16.648 -5.429 4.926 1.00 89.44 84 VAL A C 1
ATOM 695 O O . VAL A 1 84 ? 15.447 -5.517 5.183 1.00 89.44 84 VAL A O 1
ATOM 698 N N . LYS A 1 85 ? 17.467 -6.484 4.950 1.00 89.44 85 LYS A N 1
ATOM 699 C CA . LYS A 1 85 ? 17.039 -7.841 5.291 1.00 89.44 85 LYS A CA 1
ATOM 700 C C . LYS A 1 85 ? 16.442 -7.907 6.695 1.00 89.44 85 LYS A C 1
ATOM 702 O O . LYS A 1 85 ? 15.292 -8.314 6.838 1.00 89.44 85 LYS A O 1
ATOM 707 N N . GLY A 1 86 ? 17.149 -7.394 7.702 1.00 90.38 86 GLY A N 1
ATOM 708 C CA . GLY A 1 86 ? 16.657 -7.360 9.081 1.00 90.38 86 GLY A CA 1
ATOM 709 C C . GLY A 1 86 ? 15.366 -6.549 9.246 1.00 90.38 86 GLY A C 1
ATOM 710 O O . GLY A 1 86 ? 14.500 -6.910 10.044 1.00 90.38 86 GLY A O 1
ATOM 711 N N . TYR A 1 87 ? 15.182 -5.478 8.464 1.00 89.75 87 TYR A N 1
ATOM 712 C CA . TYR A 1 87 ? 13.916 -4.742 8.423 1.00 89.75 87 TYR A CA 1
ATOM 713 C C . TYR A 1 87 ? 12.765 -5.607 7.886 1.00 89.75 87 TYR A C 1
ATOM 715 O O . TYR A 1 87 ? 11.681 -5.606 8.472 1.00 89.75 87 TYR A O 1
ATOM 723 N N . PHE A 1 88 ? 12.992 -6.371 6.813 1.00 90.00 88 PHE A N 1
ATOM 724 C CA . PHE A 1 88 ? 11.982 -7.270 6.252 1.00 90.00 88 PHE A CA 1
ATOM 725 C C . PHE A 1 88 ? 11.686 -8.477 7.145 1.00 90.00 88 PHE A C 1
ATOM 727 O O . PHE A 1 88 ? 10.516 -8.817 7.303 1.00 90.00 88 PHE A O 1
ATOM 734 N N . GLU A 1 89 ? 12.698 -9.082 7.769 1.00 91.31 89 GLU A N 1
ATOM 735 C CA . GLU A 1 89 ? 12.531 -10.177 8.735 1.00 91.31 89 GLU A CA 1
ATOM 736 C C . GLU A 1 89 ? 11.694 -9.727 9.936 1.00 91.31 89 GLU A C 1
ATOM 738 O O . GLU A 1 89 ? 10.664 -10.330 10.245 1.00 91.31 89 GLU A O 1
ATOM 743 N N . LYS A 1 90 ? 12.059 -8.593 10.548 1.00 90.75 90 LYS A N 1
ATOM 744 C CA . LYS A 1 90 ? 11.285 -8.003 11.644 1.00 90.75 90 LYS A CA 1
ATOM 745 C C . LYS A 1 90 ? 9.864 -7.655 11.205 1.00 90.75 90 LYS A C 1
ATOM 747 O O . LYS A 1 90 ? 8.909 -7.905 11.935 1.00 90.75 90 LYS A O 1
ATOM 752 N N . GLY A 1 91 ? 9.714 -7.084 10.009 1.00 92.19 91 GLY A N 1
ATOM 753 C CA . GLY A 1 91 ? 8.409 -6.789 9.428 1.00 92.19 91 GLY A CA 1
ATOM 754 C C . GLY A 1 91 ? 7.553 -8.048 9.290 1.00 92.19 91 GLY A C 1
ATOM 755 O O . GLY A 1 91 ? 6.396 -8.041 9.696 1.00 92.19 91 GLY A O 1
ATOM 756 N N . TYR A 1 92 ? 8.127 -9.142 8.786 1.00 92.56 92 TYR A N 1
ATOM 757 C CA . TYR A 1 92 ? 7.443 -10.423 8.619 1.00 92.56 92 TYR A CA 1
ATOM 758 C C . TYR A 1 92 ? 6.925 -10.992 9.948 1.00 92.56 92 TYR A C 1
ATOM 760 O O . TYR A 1 92 ? 5.785 -11.457 10.005 1.00 92.56 92 TYR A O 1
ATOM 768 N N . GLU A 1 93 ? 7.717 -10.904 11.018 1.00 90.94 93 GLU A N 1
ATOM 769 C CA . GLU A 1 93 ? 7.300 -11.301 12.370 1.00 90.94 93 GLU A CA 1
ATOM 770 C C . GLU A 1 93 ? 6.203 -10.381 12.937 1.00 90.94 93 GLU A C 1
ATOM 772 O O . GLU A 1 93 ? 5.240 -10.848 13.549 1.00 90.94 93 GLU A O 1
ATOM 777 N N . GLU A 1 94 ? 6.302 -9.068 12.700 1.00 94.81 94 GLU A N 1
ATOM 778 C CA . GLU A 1 94 ? 5.315 -8.082 13.161 1.00 94.81 94 GLU A CA 1
ATOM 779 C C . GLU A 1 94 ? 3.937 -8.242 12.489 1.00 94.81 94 GLU A C 1
ATOM 781 O O . GLU A 1 94 ? 2.932 -7.838 13.079 1.00 94.81 94 GLU A O 1
ATOM 786 N N . LEU A 1 95 ? 3.854 -8.841 11.293 1.00 95.69 95 LEU A N 1
ATOM 787 C CA . LEU A 1 95 ? 2.593 -9.008 10.555 1.00 95.69 95 LEU A CA 1
ATOM 788 C C . LEU A 1 95 ? 1.546 -9.827 11.325 1.00 95.69 95 LEU A C 1
ATOM 790 O O . LEU A 1 95 ? 0.369 -9.462 11.316 1.00 95.69 95 LEU A O 1
ATOM 794 N N . ASP A 1 96 ? 1.946 -10.895 12.022 1.00 95.38 96 ASP A N 1
ATOM 795 C CA . ASP A 1 96 ? 1.003 -11.705 12.811 1.00 95.38 96 ASP A CA 1
ATOM 796 C C . ASP A 1 96 ? 0.430 -10.921 13.985 1.00 95.38 96 ASP A C 1
ATOM 798 O O . ASP A 1 96 ? -0.780 -10.926 14.222 1.00 95.38 96 ASP A O 1
ATOM 802 N N . LEU A 1 97 ? 1.295 -10.188 14.686 1.00 96.69 97 LEU A N 1
ATOM 803 C CA . LEU A 1 97 ? 0.882 -9.344 15.798 1.00 96.69 97 LEU A CA 1
ATOM 804 C C . LEU A 1 97 ? -0.033 -8.208 15.323 1.00 96.69 97 LEU A C 1
ATOM 806 O O . LEU A 1 97 ? -1.000 -7.863 16.006 1.00 96.69 97 LEU A O 1
ATOM 810 N N . LEU A 1 98 ? 0.247 -7.634 14.150 1.00 97.25 98 LEU A N 1
ATOM 811 C CA . LEU A 1 98 ? -0.602 -6.617 13.538 1.00 97.25 98 LEU A CA 1
ATOM 812 C C . LEU A 1 98 ? -1.995 -7.181 13.239 1.00 97.25 98 LEU A C 1
ATOM 814 O O . LEU A 1 98 ? -2.996 -6.555 13.596 1.00 97.25 98 LEU A O 1
ATOM 818 N N . LYS A 1 99 ? -2.064 -8.374 12.638 1.00 97.62 99 LYS A N 1
ATOM 819 C CA . LYS A 1 99 ? -3.330 -9.057 12.358 1.00 97.62 99 LYS A CA 1
ATOM 820 C C . LYS A 1 99 ? -4.116 -9.331 13.638 1.00 97.62 99 LYS A C 1
ATOM 822 O O . LYS A 1 99 ? -5.281 -8.949 13.717 1.00 97.62 99 LYS A O 1
ATOM 827 N N . GLU A 1 100 ? -3.475 -9.881 14.668 1.00 97.88 100 GLU A N 1
ATOM 828 C CA . GLU A 1 100 ? -4.108 -10.151 15.965 1.00 97.88 100 GLU A CA 1
ATOM 829 C C . GLU A 1 100 ? -4.678 -8.868 16.602 1.00 97.88 100 GLU A C 1
ATOM 831 O O . GLU A 1 100 ? -5.801 -8.846 17.118 1.00 97.88 100 GLU A O 1
ATOM 836 N N . LYS A 1 101 ? -3.921 -7.763 16.568 1.00 98.19 101 LYS A N 1
ATOM 837 C CA . LYS A 1 101 ? -4.383 -6.465 17.084 1.00 98.19 101 LYS A CA 1
ATOM 838 C C . LYS A 1 101 ? -5.569 -5.926 16.287 1.00 98.19 101 LYS A C 1
ATOM 840 O O . LYS A 1 101 ? -6.514 -5.418 16.895 1.00 98.19 101 LYS A O 1
ATOM 845 N N . ALA A 1 102 ? -5.536 -6.042 14.960 1.00 97.88 102 ALA A N 1
ATOM 846 C CA . ALA A 1 102 ? -6.627 -5.612 14.093 1.00 97.88 102 ALA A CA 1
ATOM 847 C C . ALA A 1 102 ? -7.900 -6.446 14.324 1.00 97.88 102 ALA A C 1
ATOM 849 O O . ALA A 1 102 ? -8.986 -5.880 14.419 1.00 97.88 102 ALA A O 1
ATOM 850 N N . GLU A 1 103 ? -7.785 -7.764 14.506 1.00 98.56 103 GLU A N 1
ATOM 851 C CA . GLU A 1 103 ? -8.911 -8.646 14.852 1.00 98.56 103 GLU A CA 1
ATOM 852 C C . GLU A 1 103 ? -9.554 -8.241 16.186 1.00 98.56 103 GLU A C 1
ATOM 854 O O . GLU A 1 103 ? -10.760 -7.990 16.243 1.00 98.56 103 GLU A O 1
ATOM 859 N N . LYS A 1 104 ? -8.746 -8.028 17.234 1.00 98.44 104 LYS A N 1
ATOM 860 C CA . LYS A 1 104 ? -9.238 -7.521 18.530 1.00 98.44 104 LYS A CA 1
ATOM 861 C C . LYS A 1 104 ? -9.915 -6.155 18.410 1.00 98.44 104 LYS A C 1
ATOM 863 O O . LYS A 1 104 ? -10.902 -5.886 19.098 1.00 98.44 104 LYS A O 1
ATOM 868 N N . ALA A 1 105 ? -9.390 -5.272 17.561 1.00 98.31 105 ALA A N 1
ATOM 869 C CA . ALA A 1 105 ? -9.989 -3.965 17.316 1.00 98.31 105 ALA A CA 1
AT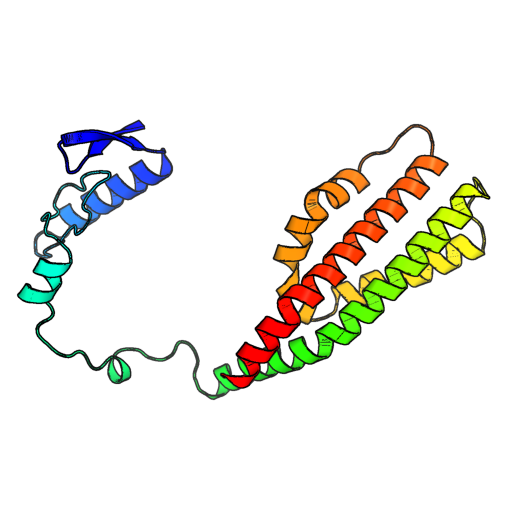OM 870 C C . ALA A 1 105 ? -11.366 -4.093 16.643 1.00 98.31 105 ALA A C 1
ATOM 872 O O . ALA A 1 105 ? -12.305 -3.403 17.045 1.00 98.31 105 ALA A O 1
ATOM 873 N N . ARG A 1 106 ? -11.531 -5.028 15.696 1.00 98.31 106 ARG A N 1
ATOM 874 C CA . ARG A 1 106 ? -12.834 -5.329 15.075 1.00 98.31 106 ARG A CA 1
ATOM 875 C C . ARG A 1 106 ? -13.846 -5.859 16.081 1.00 98.31 106 ARG A C 1
ATOM 877 O O . ARG A 1 106 ? -14.992 -5.412 16.061 1.00 98.31 106 ARG A O 1
ATOM 884 N N . ASP A 1 107 ? -13.431 -6.743 16.983 1.00 98.25 107 ASP A N 1
ATOM 885 C CA . ASP A 1 107 ? -14.306 -7.247 18.046 1.00 98.25 107 ASP A CA 1
ATOM 886 C C . ASP A 1 107 ? -14.786 -6.116 18.962 1.00 98.25 107 ASP A C 1
ATOM 888 O O . ASP A 1 107 ? -15.969 -6.028 19.290 1.00 98.25 107 ASP A O 1
ATOM 892 N N . LEU A 1 108 ? -13.896 -5.185 19.320 1.00 98.12 108 LEU A N 1
ATOM 893 C CA . LEU A 1 108 ? -14.269 -3.991 20.082 1.00 98.12 108 LEU A CA 1
ATOM 894 C C . LEU A 1 108 ? -15.218 -3.074 19.299 1.00 98.12 108 LEU A C 1
ATOM 896 O O . LEU A 1 108 ? -16.169 -2.571 19.893 1.00 98.12 108 LEU A O 1
ATOM 900 N N . CYS A 1 109 ? -15.011 -2.880 17.992 1.00 98.00 109 CYS A N 1
ATOM 901 C CA . CYS A 1 109 ? -15.950 -2.141 17.142 1.00 98.00 109 CYS A CA 1
ATOM 902 C C . CYS A 1 109 ? -17.333 -2.807 17.112 1.00 98.00 109 CYS A C 1
ATOM 904 O O . CYS A 1 109 ? -18.337 -2.120 17.274 1.00 98.00 109 CYS A O 1
ATOM 906 N N . ASN A 1 110 ? -17.398 -4.133 16.959 1.00 97.88 110 ASN A N 1
ATOM 907 C CA . ASN A 1 110 ? -18.657 -4.884 16.987 1.00 97.88 110 ASN A CA 1
ATOM 908 C C . ASN A 1 110 ? -19.371 -4.730 18.334 1.00 97.88 110 ASN A C 1
ATOM 910 O O . ASN A 1 110 ? -20.565 -4.442 18.371 1.00 97.88 110 ASN A O 1
ATOM 914 N N . ASN A 1 111 ? -18.633 -4.836 19.440 1.00 96.38 111 ASN A N 1
ATOM 915 C CA . ASN A 1 111 ? -19.190 -4.623 20.773 1.00 96.38 111 ASN A CA 1
ATOM 916 C C . ASN A 1 111 ? -19.731 -3.196 20.943 1.00 96.38 111 ASN A C 1
ATOM 918 O O . ASN A 1 111 ? -20.805 -3.023 21.505 1.00 96.38 111 ASN A O 1
ATOM 922 N N . GLN A 1 112 ? -19.031 -2.178 20.432 1.00 96.19 112 GLN A N 1
ATOM 923 C CA . GLN A 1 112 ? -19.516 -0.792 20.458 1.00 96.19 112 GLN A CA 1
ATOM 924 C C . GLN A 1 112 ? -20.810 -0.614 19.663 1.00 96.19 112 GLN A C 1
ATOM 926 O O . GLN A 1 112 ? -21.740 0.026 20.144 1.00 96.19 112 GLN A O 1
ATOM 931 N N . ILE A 1 113 ? -20.892 -1.204 18.469 1.00 96.12 113 ILE A N 1
ATOM 932 C CA . ILE A 1 113 ? -22.103 -1.168 17.640 1.00 96.12 113 ILE A CA 1
ATOM 933 C C . ILE A 1 113 ? -23.288 -1.769 18.404 1.00 96.12 113 ILE A C 1
ATOM 935 O O . ILE A 1 113 ? -24.361 -1.172 18.436 1.00 96.12 113 ILE A O 1
ATOM 939 N N . GLU A 1 114 ? -23.105 -2.924 19.044 1.00 95.56 114 GLU A N 1
ATOM 940 C CA . GLU A 1 114 ? -24.169 -3.577 19.813 1.00 95.56 114 GLU A CA 1
ATOM 941 C C . GLU A 1 114 ? -24.560 -2.801 21.079 1.00 95.56 114 GLU A C 1
ATOM 943 O O . GLU A 1 114 ? -25.743 -2.742 21.416 1.00 95.56 114 GLU A O 1
ATOM 948 N N . GLU A 1 115 ? -23.604 -2.165 21.759 1.00 94.44 115 GLU A N 1
ATOM 949 C CA . GLU A 1 115 ? -23.888 -1.291 22.902 1.00 94.44 115 GLU A CA 1
ATOM 950 C C . GLU A 1 115 ? -24.708 -0.068 22.486 1.00 94.44 115 GLU A C 1
ATOM 952 O O . GLU A 1 115 ? -25.737 0.212 23.105 1.00 94.44 115 GLU A O 1
ATOM 957 N N . TYR A 1 116 ? -24.318 0.606 21.400 1.00 93.75 116 TYR A N 1
ATOM 958 C CA . TYR A 1 116 ? -25.031 1.780 20.898 1.00 93.75 116 TYR A CA 1
ATOM 959 C C . TYR A 1 116 ? -26.352 1.450 20.210 1.00 93.75 116 TYR A C 1
ATOM 961 O O . TYR A 1 116 ? -27.193 2.326 20.090 1.00 93.75 116 TYR A O 1
ATOM 969 N N . LYS A 1 117 ? -26.605 0.203 19.800 1.00 93.12 117 LYS A N 1
ATOM 970 C CA . LYS A 1 117 ? -27.957 -0.228 19.394 1.00 93.12 117 LYS A CA 1
ATOM 971 C C . LYS A 1 117 ? -28.911 -0.353 20.582 1.00 93.12 117 LYS A C 1
ATOM 973 O O . LYS A 1 117 ? -30.110 -0.152 20.417 1.00 93.12 117 LYS A O 1
ATOM 978 N N . LYS A 1 118 ? -28.396 -0.717 21.762 1.00 92.31 118 LYS A N 1
ATOM 979 C CA . LYS A 1 118 ? -29.194 -0.936 22.981 1.00 92.31 118 LYS A CA 1
ATOM 980 C C . LYS A 1 118 ? -29.384 0.337 23.797 1.00 92.31 118 LYS A C 1
ATOM 982 O O . LYS A 1 118 ? -30.437 0.513 24.399 1.00 92.31 118 LYS A O 1
ATOM 987 N N . ASN A 1 119 ? -28.371 1.199 23.824 1.00 87.25 119 ASN A N 1
ATOM 988 C CA . ASN A 1 119 ? -28.339 2.420 24.618 1.00 87.25 119 ASN A CA 1
ATOM 989 C C . ASN A 1 119 ? -28.039 3.612 23.704 1.00 87.25 119 ASN A C 1
ATOM 991 O O . ASN A 1 119 ? -27.080 3.571 22.938 1.00 87.25 119 ASN A O 1
ATOM 995 N N . GLN A 1 120 ? -28.845 4.673 23.782 1.00 80.44 120 GLN A N 1
ATOM 996 C CA . GLN A 1 120 ? -28.586 5.891 22.999 1.00 80.44 120 GLN A CA 1
ATOM 997 C C . GLN A 1 120 ? -27.421 6.703 23.578 1.00 80.44 120 GLN A C 1
ATOM 999 O O . GLN A 1 120 ? -26.680 7.346 22.841 1.00 80.44 120 GLN A O 1
ATOM 1004 N N . GLU A 1 121 ? -27.249 6.646 24.898 1.00 85.75 121 GLU A N 1
ATOM 1005 C CA . GLU A 1 121 ? -26.207 7.368 25.620 1.00 85.75 121 GLU A CA 1
ATOM 1006 C C . GLU A 1 121 ? -24.948 6.521 25.836 1.00 85.75 121 GLU A C 1
ATOM 1008 O O . GLU A 1 121 ? -24.946 5.292 25.726 1.00 85.75 121 GLU A O 1
ATOM 1013 N N . GLU A 1 122 ? -23.850 7.202 26.164 1.00 88.44 122 GLU A N 1
ATOM 1014 C CA . GLU A 1 122 ? -22.589 6.554 26.501 1.00 88.44 122 GLU A CA 1
ATOM 1015 C C . GLU A 1 122 ? -22.700 5.769 27.819 1.00 88.44 122 GLU A C 1
ATOM 1017 O O . GLU A 1 122 ? -23.164 6.281 28.837 1.00 88.44 122 GLU A O 1
ATOM 1022 N N . THR A 1 123 ? -22.228 4.522 27.818 1.00 92.00 123 THR A N 1
ATOM 1023 C CA . THR A 1 123 ? -22.196 3.659 28.997 1.00 92.00 123 THR A CA 1
ATOM 1024 C C . THR A 1 123 ? -20.773 3.516 29.532 1.00 92.00 123 THR A C 1
ATOM 1026 O O . THR A 1 123 ? -19.774 3.779 28.860 1.00 92.00 123 THR A O 1
ATOM 1029 N N . TYR A 1 124 ? -20.643 3.021 30.764 1.00 92.69 124 TYR A N 1
ATOM 1030 C CA . TYR A 1 124 ? -19.329 2.666 31.304 1.00 92.69 124 TYR A CA 1
ATOM 1031 C C . TYR A 1 124 ? -18.590 1.647 30.421 1.00 92.69 124 TYR A C 1
ATOM 1033 O O . TYR A 1 124 ? -17.376 1.748 30.222 1.00 92.69 124 TYR A O 1
ATOM 1041 N N . LEU A 1 125 ? -19.327 0.684 29.862 1.00 92.25 125 LEU A N 1
ATOM 1042 C CA . LEU A 1 125 ? -18.775 -0.334 28.977 1.00 92.25 125 LEU A CA 1
ATOM 1043 C C . LEU A 1 125 ? -18.318 0.271 27.641 1.00 92.25 125 LEU A C 1
ATOM 1045 O O . LEU A 1 125 ? -17.210 -0.040 27.196 1.00 92.25 125 LEU A O 1
ATOM 1049 N N . SER A 1 126 ? -19.101 1.175 27.039 1.00 92.75 126 SER A N 1
ATOM 1050 C CA . SER A 1 126 ? -18.698 1.857 25.804 1.00 92.75 126 SER A CA 1
ATOM 1051 C C . SER A 1 126 ? -17.469 2.748 26.029 1.00 92.75 126 SER A C 1
ATOM 1053 O O . SER A 1 126 ? -16.524 2.686 25.240 1.00 92.75 126 SER A O 1
ATOM 1055 N N . MET A 1 127 ? -17.373 3.467 27.154 1.00 93.62 127 MET A N 1
ATOM 1056 C CA . MET A 1 127 ? -16.159 4.216 27.514 1.00 93.62 127 MET A CA 1
ATOM 1057 C C . MET A 1 127 ? -14.926 3.311 27.647 1.00 93.62 127 MET A C 1
ATOM 1059 O O . MET A 1 127 ? -13.836 3.647 27.172 1.00 93.62 127 MET A O 1
ATOM 1063 N N . GLN A 1 128 ? -15.062 2.152 28.300 1.00 96.00 128 GLN A N 1
ATOM 1064 C CA . GLN A 1 128 ? -13.952 1.206 28.437 1.00 96.00 128 GLN A CA 1
ATOM 1065 C C . GLN A 1 128 ? -13.514 0.631 27.089 1.00 96.00 128 GLN A C 1
ATOM 1067 O O . GLN A 1 128 ? -12.314 0.555 26.810 1.00 96.00 128 GLN A O 1
ATOM 1072 N N . ASN A 1 129 ? -14.471 0.235 26.251 1.00 95.19 129 ASN A N 1
ATOM 1073 C CA . ASN A 1 129 ? -14.192 -0.304 24.926 1.00 95.19 129 ASN A CA 1
ATOM 1074 C C . ASN A 1 129 ? -13.512 0.744 24.038 1.00 95.19 129 ASN A C 1
ATOM 1076 O O . ASN A 1 129 ? -12.555 0.414 23.341 1.00 95.19 129 ASN A O 1
ATOM 1080 N N . TYR A 1 130 ? -13.924 2.013 24.123 1.00 94.88 130 TYR A N 1
ATOM 1081 C CA . TYR A 1 130 ? -13.282 3.116 23.409 1.00 94.88 130 TYR A CA 1
ATOM 1082 C C . TYR A 1 130 ? -11.819 3.287 23.830 1.00 94.88 130 TYR A C 1
ATOM 1084 O O . TYR A 1 130 ? -10.939 3.354 22.975 1.00 94.88 130 TYR A O 1
ATOM 1092 N N . LYS A 1 131 ? -11.522 3.271 25.137 1.00 97.38 131 LYS A N 1
ATOM 1093 C CA . LYS A 1 131 ? -10.137 3.365 25.636 1.00 97.38 131 LYS A CA 1
ATOM 1094 C C . LYS A 1 131 ? -9.257 2.222 25.125 1.00 97.38 131 LYS A C 1
ATOM 1096 O O . LYS A 1 131 ? -8.119 2.458 24.722 1.00 97.38 131 LYS A O 1
ATOM 1101 N N . LYS A 1 132 ? -9.777 0.989 25.120 1.00 97.81 132 LYS A N 1
ATOM 1102 C CA . LYS A 1 132 ? -9.066 -0.179 24.574 1.00 97.81 132 LYS A CA 1
ATOM 1103 C C . LYS A 1 132 ? -8.821 -0.031 23.072 1.00 97.81 132 LYS A C 1
ATOM 1105 O O . LYS A 1 132 ? -7.706 -0.268 22.620 1.00 97.81 132 LYS A O 1
ATOM 1110 N N . LEU A 1 133 ? -9.837 0.403 22.325 1.00 97.06 133 LEU A N 1
ATOM 1111 C CA . LEU A 1 133 ? -9.749 0.608 20.881 1.00 97.06 133 LEU A CA 1
ATOM 1112 C C . LEU A 1 133 ? -8.744 1.710 20.528 1.00 97.06 133 LEU A C 1
ATOM 1114 O O . LEU A 1 133 ? -7.900 1.512 19.663 1.00 97.06 133 LEU A O 1
ATOM 1118 N N . SER A 1 134 ? -8.780 2.835 21.243 1.00 96.38 134 SER A N 1
ATOM 1119 C CA . SER A 1 134 ? -7.833 3.942 21.080 1.00 96.38 134 SER A CA 1
ATOM 1120 C C . SER A 1 134 ? -6.390 3.494 21.334 1.00 96.38 134 SER A C 1
ATOM 1122 O O . SER A 1 134 ? -5.496 3.815 20.551 1.00 96.38 134 SER A O 1
ATOM 1124 N N . LYS A 1 135 ? -6.168 2.678 22.375 1.00 97.88 135 LYS A N 1
ATOM 1125 C CA . LYS A 1 135 ? -4.857 2.081 22.652 1.00 97.88 135 LYS A CA 1
ATOM 1126 C C . LYS A 1 135 ? -4.395 1.166 21.514 1.00 97.88 135 LYS A C 1
ATOM 1128 O O . LYS A 1 135 ? -3.266 1.318 21.065 1.00 97.88 135 LYS A O 1
ATOM 1133 N N . LEU A 1 136 ? -5.250 0.265 21.025 1.00 97.50 136 LEU A N 1
ATOM 1134 C CA . LEU A 1 136 ? -4.910 -0.611 19.896 1.00 97.50 136 LEU A CA 1
ATOM 1135 C C . LEU A 1 136 ? -4.608 0.183 18.625 1.00 97.50 136 LEU A C 1
ATOM 1137 O O . LEU A 1 136 ? -3.637 -0.124 17.947 1.00 97.50 136 LEU A O 1
ATOM 1141 N N . ASN A 1 137 ? -5.394 1.218 18.326 1.00 94.44 137 ASN A N 1
ATOM 1142 C CA . ASN A 1 137 ? -5.172 2.064 17.158 1.00 94.44 137 ASN A CA 1
ATOM 1143 C C . ASN A 1 137 ? -3.808 2.765 17.217 1.00 94.44 137 ASN A C 1
ATOM 1145 O O . ASN A 1 137 ? -3.091 2.808 16.222 1.00 94.44 137 ASN A O 1
ATOM 1149 N N . LYS A 1 138 ? -3.428 3.267 18.401 1.00 96.06 138 LYS A N 1
ATOM 1150 C CA . LYS A 1 138 ? -2.099 3.839 18.628 1.00 96.06 138 LYS A CA 1
ATOM 1151 C C . LYS A 1 138 ? -1.000 2.792 18.446 1.00 96.06 138 LYS A C 1
ATOM 1153 O O . LYS A 1 138 ? -0.061 3.036 17.703 1.00 96.06 138 LYS A O 1
ATOM 1158 N N . GLU A 1 139 ? -1.136 1.635 19.093 1.00 96.12 139 GLU A N 1
ATOM 1159 C CA . GLU A 1 139 ? -0.146 0.558 18.997 1.00 96.12 139 GLU A CA 1
ATOM 1160 C C . GLU A 1 139 ? 0.049 0.100 17.550 1.00 96.12 139 GLU A C 1
ATOM 1162 O O . GLU A 1 139 ? 1.187 -0.052 17.134 1.00 96.12 139 GLU A O 1
ATOM 1167 N N . ILE A 1 140 ? -1.034 -0.071 16.783 1.00 94.81 140 ILE A N 1
ATOM 1168 C CA . ILE A 1 140 ? -0.997 -0.433 15.359 1.00 94.81 140 ILE A CA 1
ATOM 1169 C C . ILE A 1 140 ? -0.248 0.623 14.540 1.00 94.81 140 ILE A C 1
ATOM 1171 O O . ILE A 1 140 ? 0.639 0.268 13.768 1.00 94.81 140 ILE A O 1
ATOM 1175 N N . GLY A 1 141 ? -0.572 1.908 14.721 1.00 91.06 141 GLY A N 1
ATOM 1176 C CA . GLY A 1 141 ? 0.063 3.000 13.975 1.00 91.06 141 GLY A CA 1
ATOM 1177 C C . GLY A 1 141 ? 1.547 3.208 14.301 1.00 91.06 141 GLY A C 1
ATOM 1178 O O . GLY A 1 141 ? 2.266 3.805 13.508 1.00 91.06 141 GLY A O 1
ATOM 1179 N N . GLU A 1 142 ? 2.019 2.711 15.447 1.00 92.75 142 GLU A N 1
ATOM 1180 C CA . GLU A 1 142 ? 3.429 2.761 15.856 1.00 92.75 142 GLU A CA 1
ATOM 1181 C C . GLU A 1 142 ? 4.242 1.538 15.376 1.00 92.75 142 GLU A C 1
ATOM 1183 O O . GLU A 1 142 ? 5.470 1.538 15.497 1.00 92.75 142 GLU A O 1
ATOM 1188 N N . MET A 1 143 ? 3.600 0.497 14.824 1.00 92.19 143 MET A N 1
ATOM 1189 C CA . MET A 1 143 ? 4.301 -0.693 14.320 1.00 92.19 143 MET A CA 1
ATOM 1190 C C . MET A 1 143 ? 5.092 -0.374 13.051 1.00 92.19 143 MET A C 1
ATOM 1192 O O . MET A 1 143 ? 4.571 0.208 12.100 1.00 92.19 143 MET A O 1
ATOM 1196 N N . SER A 1 144 ? 6.349 -0.821 12.989 1.00 89.12 144 SER A N 1
ATOM 1197 C CA . SER A 1 144 ? 7.232 -0.505 11.860 1.00 89.12 144 SER A CA 1
ATOM 1198 C C . SER A 1 144 ? 6.773 -1.117 10.537 1.00 89.12 144 SER A C 1
ATOM 1200 O O . SER A 1 144 ? 6.956 -0.505 9.480 1.00 89.12 144 SER A O 1
ATOM 1202 N N . VAL A 1 145 ? 6.125 -2.283 10.600 1.00 90.62 145 VAL A N 1
ATOM 1203 C CA . VAL A 1 145 ? 5.522 -2.956 9.445 1.00 90.62 145 VAL A CA 1
ATOM 1204 C C . VAL A 1 145 ? 4.320 -2.206 8.858 1.00 90.62 145 VAL A C 1
ATOM 1206 O O . VAL A 1 145 ? 4.008 -2.388 7.684 1.00 90.62 145 VAL A O 1
ATOM 1209 N N . TYR A 1 146 ? 3.659 -1.324 9.621 1.00 88.81 146 TYR A N 1
ATOM 1210 C CA . TYR A 1 146 ? 2.479 -0.598 9.137 1.00 88.81 146 TYR A CA 1
ATOM 1211 C C . TYR A 1 146 ? 2.805 0.240 7.891 1.00 88.81 146 TYR A C 1
ATOM 1213 O O . TYR A 1 146 ? 2.035 0.257 6.934 1.00 88.81 146 TYR A O 1
ATOM 1221 N N . ASN A 1 147 ? 4.004 0.833 7.840 1.00 86.44 147 ASN A N 1
ATOM 1222 C CA . ASN A 1 147 ? 4.482 1.608 6.691 1.00 86.44 147 ASN A CA 1
ATOM 1223 C C . ASN A 1 147 ? 4.566 0.788 5.391 1.00 86.44 147 ASN A C 1
ATOM 1225 O O . ASN A 1 147 ? 4.383 1.345 4.312 1.00 86.44 147 ASN A O 1
ATOM 1229 N N . LEU A 1 148 ? 4.813 -0.526 5.471 1.00 85.19 148 LEU A N 1
ATOM 1230 C CA . LEU A 1 148 ? 4.821 -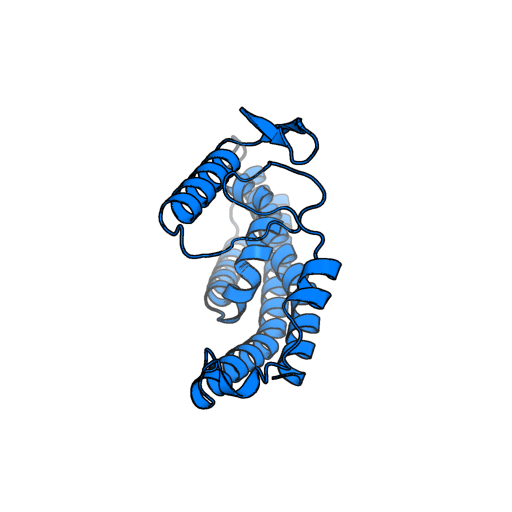1.406 4.294 1.00 85.19 148 LEU A CA 1
ATOM 1231 C C . LEU A 1 148 ? 3.417 -1.622 3.722 1.00 85.19 148 LEU A C 1
ATOM 1233 O O . LEU A 1 148 ? 3.267 -1.910 2.536 1.00 85.19 148 LEU A O 1
ATOM 1237 N N . LEU A 1 149 ? 2.393 -1.496 4.565 1.00 91.00 149 LEU A N 1
ATOM 1238 C CA . LEU A 1 149 ? 1.002 -1.759 4.213 1.00 91.00 149 LEU A CA 1
ATOM 1239 C C . LEU A 1 149 ? 0.204 -0.475 3.956 1.00 91.00 149 LEU A C 1
ATOM 1241 O O . LEU A 1 149 ? -0.884 -0.550 3.391 1.00 91.00 149 LEU A O 1
ATOM 1245 N N . ASP A 1 150 ? 0.726 0.690 4.345 1.00 88.31 150 ASP A N 1
ATOM 1246 C CA . ASP A 1 150 ? -0.013 1.955 4.396 1.00 88.31 150 ASP A CA 1
ATOM 1247 C C . ASP A 1 150 ? -0.664 2.336 3.059 1.00 88.31 150 ASP A C 1
ATOM 1249 O O . ASP A 1 150 ? -1.848 2.667 3.014 1.00 88.31 150 ASP A O 1
ATOM 1253 N N . SER A 1 151 ? 0.061 2.196 1.944 1.00 87.00 151 SER A N 1
ATOM 1254 C CA . SER A 1 151 ? -0.492 2.458 0.608 1.00 87.00 151 SER A CA 1
ATOM 1255 C C . SER A 1 151 ? -1.664 1.530 0.278 1.00 87.00 151 SER A C 1
ATOM 1257 O O . SER A 1 151 ? -2.693 1.991 -0.221 1.00 87.00 151 SER A O 1
ATOM 1259 N N . TYR A 1 152 ? -1.530 0.237 0.582 1.00 89.25 152 TYR A N 1
ATOM 1260 C CA . TYR A 1 152 ? -2.585 -0.743 0.344 1.00 89.25 152 TYR A CA 1
ATOM 1261 C C . TYR A 1 152 ? -3.810 -0.431 1.208 1.00 89.25 152 TYR A C 1
ATOM 1263 O O . TYR A 1 152 ? -4.927 -0.361 0.695 1.00 89.25 152 TYR A O 1
ATOM 1271 N N . ILE A 1 153 ? -3.598 -0.197 2.507 1.00 91.12 153 ILE A N 1
ATOM 1272 C CA . ILE A 1 153 ? -4.657 0.108 3.475 1.00 91.12 153 ILE A CA 1
ATOM 1273 C C . ILE A 1 153 ? -5.377 1.396 3.077 1.00 91.12 153 ILE A C 1
ATOM 1275 O O . ILE A 1 153 ? -6.603 1.412 3.017 1.00 91.12 153 ILE A O 1
ATOM 1279 N N . THR A 1 154 ? -4.634 2.455 2.753 1.00 89.19 154 THR A N 1
ATOM 1280 C CA . THR A 1 154 ? -5.187 3.755 2.357 1.00 89.19 154 THR A CA 1
ATOM 1281 C C . THR A 1 154 ? -6.087 3.624 1.135 1.00 89.19 154 THR A C 1
ATOM 1283 O O . THR A 1 154 ? -7.192 4.162 1.128 1.00 89.19 154 THR A O 1
ATOM 1286 N N . VAL A 1 155 ? -5.660 2.870 0.118 1.00 90.12 155 VAL A N 1
ATOM 1287 C CA . VAL A 1 155 ? -6.476 2.627 -1.080 1.00 90.12 155 VAL A CA 1
ATOM 1288 C C . VAL A 1 155 ? -7.705 1.782 -0.745 1.00 90.12 155 VAL A C 1
ATOM 1290 O O . VAL A 1 155 ? -8.818 2.148 -1.124 1.00 90.12 155 VAL A O 1
ATOM 1293 N N . ALA A 1 156 ? -7.530 0.683 -0.010 1.00 89.56 156 ALA A N 1
ATOM 1294 C CA . ALA A 1 156 ? -8.615 -0.230 0.340 1.00 89.56 156 ALA A CA 1
ATOM 1295 C C . ALA A 1 156 ? -9.679 0.427 1.238 1.00 89.56 156 ALA A C 1
ATOM 1297 O O . ALA A 1 156 ? -10.867 0.131 1.114 1.00 89.56 156 ALA A O 1
ATOM 1298 N N . ALA A 1 157 ? -9.267 1.343 2.114 1.00 91.19 157 ALA A N 1
ATOM 1299 C CA . ALA A 1 157 ? -10.125 1.990 3.098 1.00 91.19 157 ALA A CA 1
ATOM 1300 C C . ALA A 1 157 ? -10.537 3.428 2.731 1.00 91.19 157 ALA A C 1
ATOM 1302 O O . ALA A 1 157 ? -11.213 4.082 3.527 1.00 91.19 157 ALA A O 1
ATOM 1303 N N . ALA A 1 158 ? -10.180 3.933 1.544 1.00 90.00 158 ALA A N 1
ATOM 1304 C CA . ALA A 1 158 ? -10.382 5.334 1.157 1.00 90.00 158 ALA A CA 1
ATOM 1305 C C . ALA A 1 158 ? -11.834 5.817 1.335 1.00 90.00 158 ALA A C 1
ATOM 1307 O O . ALA A 1 158 ? -12.083 6.885 1.897 1.00 90.00 158 ALA A O 1
ATOM 1308 N N . ASN A 1 159 ? -12.804 5.007 0.898 1.00 88.81 159 ASN A N 1
ATOM 1309 C CA . ASN A 1 159 ? -14.226 5.332 1.030 1.00 88.81 159 ASN A CA 1
ATOM 1310 C C . ASN A 1 159 ? -14.683 5.367 2.493 1.00 88.81 159 ASN A C 1
ATOM 1312 O O . ASN A 1 159 ? -15.526 6.189 2.854 1.00 88.81 159 ASN A O 1
ATOM 1316 N N . GLU A 1 160 ? -14.127 4.493 3.331 1.00 91.50 160 GLU A N 1
ATOM 1317 C CA . GLU A 1 160 ? -14.500 4.410 4.740 1.00 91.50 160 GLU A CA 1
ATOM 1318 C C . GLU A 1 160 ? -13.920 5.576 5.535 1.00 91.50 160 GLU A C 1
ATOM 1320 O O . GLU A 1 160 ? -14.643 6.198 6.311 1.00 91.50 160 GLU A O 1
ATOM 1325 N N . LEU A 1 161 ? -12.670 5.951 5.252 1.00 86.50 161 LEU A N 1
ATOM 1326 C CA . LEU A 1 161 ? -12.028 7.149 5.796 1.00 86.50 161 LEU A CA 1
ATOM 1327 C C . LEU A 1 161 ? -12.791 8.422 5.414 1.00 86.50 161 LEU A C 1
ATOM 1329 O O . LEU A 1 161 ? -13.077 9.251 6.274 1.00 86.50 161 LEU A O 1
ATOM 1333 N N . ALA A 1 162 ? -13.193 8.559 4.147 1.00 86.75 162 ALA A N 1
ATOM 1334 C CA . ALA A 1 162 ? -14.016 9.685 3.705 1.00 86.75 162 ALA A CA 1
ATOM 1335 C C . ALA A 1 162 ? -15.406 9.700 4.371 1.00 86.75 162 ALA A C 1
ATOM 1337 O O . ALA A 1 162 ? -16.002 10.762 4.559 1.00 86.75 162 ALA A O 1
ATOM 1338 N N . GLY A 1 163 ? -15.932 8.524 4.725 1.00 84.12 163 GLY A N 1
ATOM 1339 C CA . GLY A 1 163 ? -17.209 8.364 5.413 1.00 84.12 163 GLY A CA 1
ATOM 1340 C C . GLY A 1 163 ? -17.196 8.803 6.879 1.00 84.12 163 GLY A C 1
ATOM 1341 O O . GLY A 1 163 ? -18.243 9.214 7.367 1.00 84.12 163 GLY A O 1
ATOM 1342 N N . LEU A 1 164 ? -16.044 8.772 7.561 1.00 84.19 164 LEU A N 1
ATOM 1343 C CA . LEU A 1 164 ? -15.921 9.147 8.981 1.00 84.19 164 LEU A CA 1
ATOM 1344 C C . LEU A 1 164 ? -16.227 10.625 9.265 1.00 84.19 164 LEU A C 1
ATOM 1346 O O . LEU A 1 164 ? -16.539 10.977 10.396 1.00 84.19 164 LEU A O 1
ATOM 1350 N N . TYR A 1 165 ? -16.141 11.487 8.253 1.00 78.69 165 TYR A N 1
ATOM 1351 C CA . TYR A 1 165 ? -16.412 12.922 8.382 1.00 78.69 165 TYR A CA 1
ATOM 1352 C C . TYR A 1 165 ? -17.858 13.302 8.031 1.00 78.69 165 TYR A C 1
ATOM 1354 O O . TYR A 1 165 ? -18.170 14.486 7.900 1.00 78.69 165 TYR A O 1
ATOM 1362 N N . ARG A 1 166 ? -18.737 12.314 7.823 1.00 78.81 166 ARG A N 1
ATOM 1363 C CA . ARG A 1 166 ? -20.153 12.539 7.518 1.00 78.81 166 ARG A CA 1
ATOM 1364 C C . ARG A 1 166 ? -20.971 12.368 8.790 1.00 78.81 166 ARG A C 1
ATOM 1366 O O . ARG A 1 166 ? -21.028 11.269 9.329 1.00 78.81 166 ARG A O 1
ATOM 1373 N N . PHE A 1 167 ? -21.610 13.453 9.205 1.00 82.25 167 PHE A N 1
ATOM 1374 C CA . PHE A 1 167 ? -22.479 13.505 10.375 1.00 82.25 167 PHE A CA 1
ATOM 1375 C C . PHE A 1 167 ? -23.911 13.815 9.948 1.00 82.25 167 PHE A C 1
ATOM 1377 O O . PHE A 1 167 ? -24.135 14.496 8.940 1.00 82.25 167 PHE A O 1
ATOM 1384 N N . SER A 1 168 ? -24.860 13.291 10.707 1.00 85.94 168 SER A N 1
ATOM 1385 C CA . SER A 1 168 ? -26.291 13.524 10.570 1.00 85.94 168 SER A CA 1
ATOM 1386 C C . SER A 1 168 ? -26.830 14.223 11.822 1.00 85.94 168 SER A C 1
ATOM 1388 O O . SER A 1 168 ? -26.089 14.519 12.757 1.00 85.94 168 SER A O 1
ATOM 1390 N N . ASP A 1 169 ? -28.137 14.484 11.864 1.00 86.62 169 ASP A N 1
ATOM 1391 C CA . ASP A 1 169 ? -28.787 15.001 13.077 1.00 86.62 169 ASP A CA 1
ATOM 1392 C C . ASP A 1 169 ? -29.033 13.894 14.129 1.00 86.62 169 ASP A C 1
ATOM 1394 O O . ASP A 1 169 ? -29.567 14.163 15.206 1.00 86.62 169 ASP A O 1
ATOM 1398 N N . ASN A 1 170 ? -28.666 12.639 13.832 1.00 87.75 170 ASN A N 1
ATOM 1399 C CA . ASN A 1 170 ? -28.864 11.485 14.703 1.00 87.75 170 ASN A CA 1
ATOM 1400 C C . ASN A 1 170 ? -27.528 10.986 15.275 1.00 87.75 170 ASN A C 1
ATOM 1402 O O . ASN A 1 170 ? -26.835 10.157 14.686 1.00 87.75 170 ASN A O 1
ATOM 1406 N N . GLU A 1 171 ? -27.199 11.446 16.482 1.00 86.75 171 GLU A N 1
ATOM 1407 C CA . GLU A 1 171 ? -25.926 11.137 17.144 1.00 86.75 171 GLU A CA 1
ATOM 1408 C C . GLU A 1 171 ? -25.705 9.629 17.373 1.00 86.75 171 GLU A C 1
ATOM 1410 O O . GLU A 1 171 ? -24.585 9.129 17.254 1.00 86.75 171 GLU A O 1
ATOM 1415 N N . GLN A 1 172 ? -26.766 8.873 17.675 1.00 88.38 172 GLN A N 1
ATOM 1416 C CA . GLN A 1 172 ? -26.675 7.423 17.872 1.00 88.38 172 GLN A CA 1
ATOM 1417 C C . GLN A 1 172 ? -26.293 6.716 16.565 1.00 88.38 172 GLN A C 1
ATOM 1419 O O . GLN A 1 172 ? -25.440 5.823 16.554 1.00 88.38 172 GLN A O 1
ATOM 1424 N N . GLU A 1 173 ? -26.910 7.127 15.458 1.00 89.69 173 GLU A N 1
ATOM 1425 C CA . GLU A 1 173 ? -26.618 6.600 14.126 1.00 89.69 173 GLU A CA 1
ATOM 1426 C C . GLU A 1 173 ? -25.196 6.953 13.688 1.00 89.69 173 GLU A C 1
ATOM 1428 O O . GLU A 1 173 ? -24.474 6.073 13.218 1.00 89.69 173 GLU A O 1
ATOM 1433 N N . ASP A 1 174 ? -24.747 8.181 13.947 1.00 90.81 174 ASP A N 1
ATOM 1434 C CA . ASP A 1 174 ? -23.384 8.626 13.650 1.00 90.81 174 ASP A CA 1
ATOM 1435 C C . ASP A 1 174 ? -22.326 7.833 14.435 1.00 90.81 174 ASP A C 1
ATOM 1437 O O . ASP A 1 174 ? -21.289 7.441 13.883 1.00 90.81 174 ASP A O 1
ATOM 1441 N N . ARG A 1 175 ? -22.588 7.519 15.713 1.00 91.19 175 ARG A N 1
ATOM 1442 C CA . ARG A 1 175 ? -21.710 6.658 16.528 1.00 91.19 175 ARG A CA 1
ATOM 1443 C C . ARG A 1 175 ? -21.635 5.243 15.956 1.00 91.19 175 ARG A C 1
ATOM 1445 O O . ARG A 1 175 ? -20.538 4.712 15.770 1.00 91.19 175 ARG A O 1
ATOM 1452 N N . ILE A 1 176 ? -22.778 4.634 15.633 1.00 93.31 176 ILE A N 1
ATOM 1453 C CA . ILE A 1 176 ? -22.832 3.294 15.023 1.00 93.31 176 ILE A CA 1
ATOM 1454 C C . ILE A 1 176 ? -22.108 3.288 13.671 1.00 93.31 176 ILE A C 1
ATOM 1456 O O . ILE A 1 176 ? -21.326 2.376 13.388 1.00 93.31 176 ILE A O 1
ATOM 1460 N N . LEU A 1 177 ? -22.337 4.307 12.841 1.00 93.44 177 LEU A N 1
ATOM 1461 C CA . LEU A 1 177 ? -21.676 4.468 11.553 1.00 93.44 177 LEU A CA 1
ATOM 1462 C C . LEU A 1 177 ? -20.160 4.555 11.731 1.00 93.44 177 LEU A C 1
ATOM 1464 O O . LEU A 1 177 ? -19.438 3.810 11.073 1.00 93.44 177 LEU A O 1
ATOM 1468 N N . THR A 1 178 ? -19.683 5.374 12.668 1.00 93.38 178 THR A N 1
ATOM 1469 C CA . THR A 1 178 ? -18.255 5.513 12.986 1.00 93.38 178 THR A CA 1
ATOM 1470 C C . THR A 1 178 ? -17.613 4.154 13.264 1.00 93.38 178 THR A C 1
ATOM 1472 O O . THR A 1 178 ? -16.630 3.794 12.615 1.00 93.38 178 THR A O 1
ATOM 1475 N N . TYR A 1 179 ? -18.194 3.343 14.153 1.00 95.38 179 TYR A N 1
ATOM 1476 C CA . TYR A 1 179 ? -17.626 2.030 14.474 1.00 95.38 179 TYR A CA 1
ATOM 1477 C C . TYR A 1 179 ? -17.745 1.011 13.335 1.00 95.38 179 TYR A C 1
ATOM 1479 O O . TYR A 1 179 ? -16.846 0.183 13.188 1.00 95.38 179 TYR A O 1
ATOM 1487 N N . ASN A 1 180 ? -18.784 1.081 12.494 1.00 95.50 180 ASN A N 1
ATOM 1488 C CA . ASN A 1 180 ? -18.865 0.268 11.273 1.00 95.50 180 ASN A CA 1
ATOM 1489 C C . ASN A 1 180 ? -17.719 0.600 10.307 1.00 95.50 180 ASN A C 1
ATOM 1491 O O . ASN A 1 180 ? -17.058 -0.302 9.789 1.00 95.50 180 ASN A O 1
ATOM 1495 N N . LYS A 1 181 ? -17.449 1.893 10.097 1.00 95.06 181 LYS A N 1
ATOM 1496 C CA . LYS A 1 181 ? -16.355 2.370 9.241 1.00 95.06 181 LYS A CA 1
ATOM 1497 C C . LYS A 1 181 ? -14.993 1.988 9.815 1.00 95.06 181 LYS A C 1
ATOM 1499 O O . LYS A 1 181 ? -14.163 1.441 9.094 1.00 95.06 181 LYS A O 1
ATOM 1504 N N . SER A 1 182 ? -14.784 2.167 11.120 1.00 95.12 182 SER A N 1
ATOM 1505 C CA . SER A 1 182 ? -13.568 1.702 11.797 1.00 95.12 182 SER A CA 1
ATOM 1506 C C . SER A 1 182 ? -13.374 0.187 11.670 1.00 95.12 182 SER A C 1
ATOM 1508 O O . SER A 1 182 ? -12.264 -0.255 11.389 1.00 95.12 182 SER A O 1
ATOM 1510 N N . ASN A 1 183 ? -14.435 -0.619 11.801 1.00 96.62 183 ASN A N 1
ATOM 1511 C CA . ASN A 1 183 ? -14.351 -2.072 11.609 1.00 96.62 183 ASN A CA 1
ATOM 1512 C C . ASN A 1 183 ? -13.864 -2.431 10.197 1.00 96.62 183 ASN A C 1
ATOM 1514 O O . ASN A 1 183 ? -13.000 -3.295 10.045 1.00 96.62 183 ASN A O 1
ATOM 1518 N N . ALA A 1 184 ? -14.384 -1.742 9.177 1.00 95.69 184 ALA A N 1
ATOM 1519 C CA . ALA A 1 184 ? -13.970 -1.931 7.790 1.00 95.69 184 ALA A CA 1
ATOM 1520 C C . ALA A 1 184 ? -12.498 -1.538 7.560 1.00 95.69 184 ALA A C 1
ATOM 1522 O O . ALA A 1 184 ? -11.784 -2.258 6.864 1.00 95.69 184 ALA A O 1
ATOM 1523 N N . ILE A 1 185 ? -12.008 -0.472 8.204 1.00 95.31 185 ILE A N 1
ATOM 1524 C CA . ILE A 1 185 ? -10.585 -0.089 8.169 1.00 95.31 185 ILE A CA 1
ATOM 1525 C C . ILE A 1 185 ? -9.711 -1.200 8.773 1.00 95.31 185 ILE A C 1
ATOM 1527 O O . ILE A 1 185 ? -8.755 -1.641 8.140 1.00 95.31 185 ILE A O 1
ATOM 1531 N N . PHE A 1 186 ? -10.056 -1.725 9.954 1.00 96.81 186 PHE A N 1
ATOM 1532 C CA . PHE A 1 186 ? -9.303 -2.840 10.547 1.00 96.81 186 PHE A CA 1
ATOM 1533 C C . PHE A 1 186 ? -9.394 -4.121 9.711 1.00 96.81 186 PHE A C 1
ATOM 1535 O O . PHE A 1 186 ? -8.437 -4.890 9.658 1.00 96.81 186 PHE A O 1
ATOM 1542 N N . LYS A 1 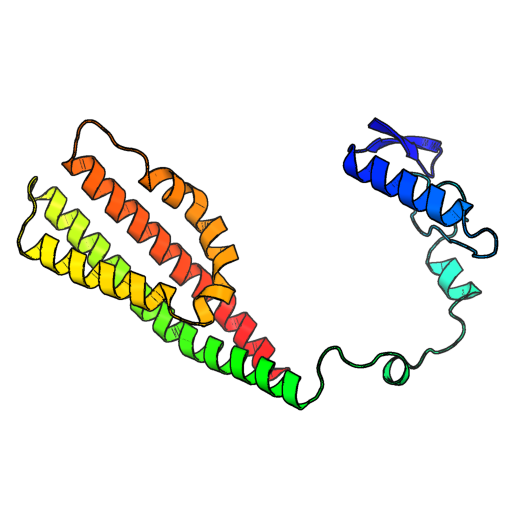187 ? -10.512 -4.351 9.011 1.00 96.69 187 LYS A N 1
ATOM 1543 C CA . LYS A 1 187 ? -10.605 -5.434 8.027 1.00 96.69 187 LYS A CA 1
ATOM 1544 C C . LYS A 1 187 ? -9.618 -5.231 6.874 1.00 96.69 187 LYS A C 1
ATOM 1546 O O . LYS A 1 187 ? -8.955 -6.191 6.501 1.00 96.69 187 LYS A O 1
ATOM 1551 N N . ALA A 1 188 ? -9.485 -4.013 6.350 1.00 96.25 188 ALA A N 1
ATOM 1552 C CA . ALA A 1 188 ? -8.516 -3.715 5.297 1.00 96.25 188 ALA A CA 1
ATOM 1553 C C . ALA A 1 188 ? -7.070 -3.991 5.747 1.00 96.25 188 ALA A C 1
ATOM 1555 O O . ALA A 1 188 ? -6.280 -4.491 4.953 1.00 96.25 188 ALA A O 1
ATOM 1556 N N . ILE A 1 189 ? -6.742 -3.742 7.022 1.00 96.88 189 ILE A N 1
ATOM 1557 C CA . ILE A 1 189 ? -5.443 -4.117 7.607 1.00 96.88 189 ILE A CA 1
ATOM 1558 C C . ILE A 1 189 ? -5.247 -5.637 7.580 1.00 96.88 189 ILE A C 1
ATOM 1560 O O . ILE A 1 189 ? -4.203 -6.103 7.136 1.00 96.88 189 ILE A O 1
ATOM 1564 N N . ILE A 1 190 ? -6.242 -6.417 8.014 1.00 97.62 190 ILE A N 1
ATOM 1565 C CA . ILE A 1 190 ? -6.168 -7.890 7.995 1.00 97.62 190 ILE A CA 1
ATOM 1566 C C . ILE A 1 190 ? -5.985 -8.406 6.564 1.00 97.62 190 ILE A C 1
ATOM 1568 O O . ILE A 1 190 ? -5.095 -9.214 6.313 1.00 97.62 190 ILE A O 1
ATOM 1572 N N . ASP A 1 191 ? -6.782 -7.897 5.623 1.00 95.94 191 ASP A N 1
ATOM 1573 C CA . ASP A 1 191 ? -6.708 -8.292 4.216 1.00 95.94 191 ASP A CA 1
ATOM 1574 C C . ASP A 1 191 ? -5.337 -7.917 3.607 1.00 95.94 191 ASP A C 1
ATOM 1576 O O . ASP A 1 191 ? -4.783 -8.675 2.810 1.00 95.94 191 ASP A O 1
ATOM 1580 N N . ALA A 1 192 ? -4.752 -6.781 4.013 1.00 95.44 192 ALA A N 1
ATOM 1581 C CA . ALA A 1 192 ? -3.401 -6.377 3.620 1.00 95.44 192 ALA A CA 1
ATOM 1582 C C . ALA A 1 192 ? -2.334 -7.331 4.170 1.00 95.44 192 ALA A C 1
ATOM 1584 O O . ALA A 1 192 ? -1.438 -7.737 3.430 1.00 95.44 192 ALA A O 1
ATOM 1585 N N . VAL A 1 193 ? -2.435 -7.719 5.446 1.00 96.88 193 VAL A N 1
ATOM 1586 C CA . VAL A 1 193 ? -1.521 -8.695 6.055 1.00 96.88 193 VAL A CA 1
ATOM 1587 C C . VAL A 1 193 ? -1.596 -10.032 5.319 1.00 96.88 193 VAL A C 1
ATOM 1589 O O . VAL A 1 193 ? -0.557 -10.571 4.939 1.00 96.88 193 VAL A O 1
ATOM 1592 N N . ASP A 1 194 ? -2.803 -10.541 5.065 1.00 95.81 194 ASP A N 1
ATOM 1593 C CA . ASP A 1 194 ? -3.010 -11.828 4.390 1.00 95.81 194 ASP A CA 1
ATOM 1594 C C . ASP A 1 194 ? -2.463 -11.834 2.956 1.00 95.81 194 ASP A C 1
ATOM 1596 O O . ASP A 1 194 ? -1.966 -12.858 2.480 1.00 95.81 194 ASP A O 1
ATOM 1600 N N . PHE A 1 195 ? -2.496 -10.684 2.281 1.00 93.44 195 PHE A N 1
ATOM 1601 C CA . PHE A 1 195 ? -1.900 -10.510 0.961 1.00 93.44 195 PHE A CA 1
ATOM 1602 C C . PHE A 1 195 ? -0.367 -10.390 1.006 1.00 93.44 195 PHE A C 1
ATOM 1604 O O . PHE A 1 195 ? 0.330 -11.050 0.233 1.00 93.44 195 PHE A O 1
ATOM 1611 N N . VAL A 1 196 ? 0.174 -9.552 1.896 1.00 92.88 196 VAL A N 1
ATOM 1612 C CA . VAL A 1 196 ? 1.602 -9.194 1.905 1.00 92.88 196 VAL A CA 1
ATOM 1613 C C . VAL A 1 196 ? 2.465 -10.258 2.565 1.00 92.88 196 VAL A C 1
ATOM 1615 O O . VAL A 1 196 ? 3.555 -10.533 2.068 1.00 92.88 196 VAL A O 1
ATOM 1618 N N . LYS A 1 197 ? 2.001 -10.899 3.642 1.00 94.19 197 LYS A N 1
ATOM 1619 C CA . LYS A 1 197 ? 2.798 -11.885 4.383 1.00 94.19 197 LYS A CA 1
ATOM 1620 C C . LYS A 1 197 ? 3.398 -12.996 3.507 1.00 94.19 197 LYS A C 1
ATOM 1622 O O . LYS A 1 197 ? 4.609 -13.197 3.590 1.00 94.19 197 LYS A O 1
ATOM 1627 N N . PRO A 1 198 ? 2.639 -13.701 2.641 1.00 93.81 198 PRO A N 1
ATOM 1628 C CA . PRO A 1 198 ? 3.220 -14.750 1.800 1.00 93.81 198 PRO A CA 1
ATOM 1629 C C . PRO A 1 198 ? 4.202 -14.211 0.749 1.00 93.81 198 PRO A C 1
ATOM 1631 O O . PRO A 1 198 ? 5.102 -14.939 0.334 1.00 93.81 198 PRO A O 1
ATOM 1634 N N . LEU A 1 199 ? 4.043 -12.960 0.304 1.00 91.75 199 LEU A N 1
ATOM 1635 C CA . LEU A 1 199 ? 4.977 -12.316 -0.625 1.00 91.75 199 LEU A CA 1
ATOM 1636 C C . LEU A 1 199 ? 6.280 -11.957 0.090 1.00 91.75 199 LEU A C 1
ATOM 1638 O O . LEU A 1 199 ? 7.354 -12.303 -0.392 1.00 91.75 199 LEU A O 1
ATOM 1642 N N . LEU A 1 200 ? 6.170 -11.340 1.268 1.00 90.38 200 LEU A N 1
ATOM 1643 C CA . LEU A 1 200 ? 7.313 -10.950 2.082 1.00 90.38 200 LEU A CA 1
ATOM 1644 C C . LEU A 1 200 ? 8.123 -12.168 2.536 1.00 90.38 200 LEU A C 1
ATOM 1646 O O . LEU A 1 200 ? 9.345 -12.133 2.455 1.00 90.38 200 LEU A O 1
ATOM 1650 N N . GLY A 1 201 ? 7.462 -13.266 2.922 1.00 90.38 201 GLY A N 1
ATOM 1651 C CA . GLY A 1 201 ? 8.143 -14.514 3.282 1.00 90.38 201 GLY A CA 1
ATOM 1652 C C . GLY A 1 201 ? 9.024 -15.052 2.150 1.00 90.38 201 GLY A C 1
ATOM 1653 O O . GLY A 1 201 ? 10.192 -15.355 2.369 1.00 90.38 201 GLY A O 1
ATOM 1654 N N . LYS A 1 202 ? 8.512 -15.068 0.910 1.00 89.44 202 LYS A N 1
ATOM 1655 C CA . LYS A 1 202 ? 9.304 -15.464 -0.270 1.00 89.44 202 LYS A CA 1
ATOM 1656 C C . LYS A 1 202 ? 10.473 -14.521 -0.539 1.00 89.44 202 LYS A C 1
ATOM 1658 O 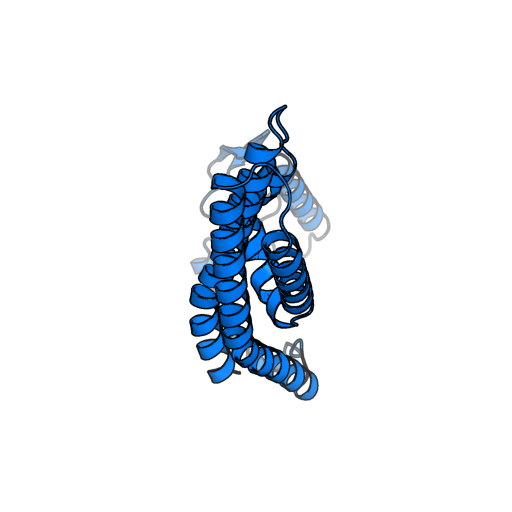O . LYS A 1 202 ? 11.515 -14.973 -0.995 1.00 89.44 202 LYS A O 1
ATOM 1663 N N . SER A 1 203 ? 10.291 -13.221 -0.308 1.00 84.56 203 SER A N 1
ATOM 1664 C CA . SER A 1 203 ? 11.354 -12.232 -0.494 1.00 84.56 203 SER A CA 1
ATOM 1665 C C . SER A 1 203 ? 12.461 -12.380 0.547 1.00 84.56 203 SER A C 1
ATOM 1667 O O . SER A 1 203 ? 13.626 -12.316 0.181 1.00 84.56 203 SER A O 1
ATOM 1669 N N . VAL A 1 204 ? 12.119 -12.634 1.812 1.00 84.12 204 VAL A N 1
ATOM 1670 C CA . VAL A 1 204 ? 13.097 -12.853 2.892 1.00 84.12 204 VAL A CA 1
ATOM 1671 C C . VAL A 1 204 ? 13.949 -14.102 2.641 1.00 84.12 204 VAL A C 1
ATOM 1673 O O . VAL A 1 204 ? 15.142 -14.082 2.910 1.00 84.12 204 VAL A O 1
ATOM 1676 N N . GLU A 1 205 ? 13.379 -15.165 2.066 1.00 80.81 205 GLU A N 1
ATOM 1677 C CA . GLU A 1 205 ? 14.132 -16.375 1.688 1.00 80.81 205 GLU A CA 1
ATOM 1678 C C . GLU A 1 205 ? 15.122 -16.157 0.524 1.00 80.81 205 GLU A C 1
ATOM 1680 O O . GLU A 1 205 ? 16.011 -16.983 0.316 1.00 80.81 205 GLU A O 1
ATOM 1685 N N . GLN A 1 206 ? 14.955 -15.084 -0.259 1.00 75.31 206 GLN A N 1
ATOM 1686 C CA . GLN A 1 206 ? 15.727 -14.805 -1.480 1.00 75.31 206 GLN A CA 1
ATOM 1687 C C . GLN A 1 206 ? 16.799 -13.717 -1.315 1.00 75.31 206 GLN A C 1
ATOM 1689 O O . GLN A 1 206 ? 17.591 -13.527 -2.241 1.00 75.31 206 GLN A O 1
ATOM 1694 N N . ILE A 1 207 ? 16.808 -13.003 -0.183 1.00 67.38 207 ILE A N 1
ATOM 1695 C CA . ILE A 1 207 ? 17.811 -11.985 0.184 1.00 67.38 207 ILE A CA 1
ATOM 1696 C C . ILE A 1 207 ? 18.862 -12.632 1.082 1.00 67.38 207 ILE A C 1
ATOM 1698 O O . ILE A 1 207 ? 20.064 -12.4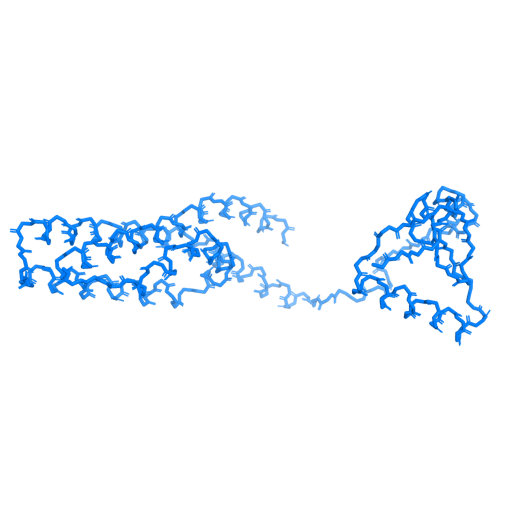18 0.839 1.00 67.38 207 ILE A O 1
#

Radius of gyration: 27.64 Å; chains: 1; bounding box: 61×36×72 Å

pLDDT: mean 91.67, std 7.43, range [57.28, 98.56]